Protein AF-A0A8S3SEH7-F1 (afdb_monomer)

Radius of gyration: 66.88 Å; Cα contacts (8 Å, |Δi|>4): 14; chains: 1; bounding box: 117×66×170 Å

pLDDT: mean 82.08, std 20.38, range [36.41, 98.5]

Foldseek 3Di:
DDDDDDDDDDDDDDDDDDDDDDDDDDPDDDDVVVVVVVVVVVVVVVVVVVVVVVVVVVVVVVVVVVVVVVVVVVVVVVVVVVVVVVVVVVVVVVVVVVVVVVVVVVVVVVVVVVVVVVVVVVVVVVVVVVCVVCVPPDDDPDQDDPPPDPDDDPQVVSVVCCCCPVVVNPDPDDDDDGDDDDPDPPPDDD

Sequence (190 aa):
MAPPTTPADFLIANQPLQTHLSFSSPQSQPSEFSMYSKFENFMIDCSQKLQKLDILDEIVVKMNAMEQRFEHLDRNVTDMRQQINKHNTYIQESSIRSSVIEQNVDFIKRENDKLQNENYELRDRIVDIQTRSMRDNLIFRGIPDVSDTKQPENTEEKLQTFLTNELGIENNIPFHVVHRLKPRQDRGII

Mean predicted aligned error: 16.68 Å

Structure (mmCIF, N/CA/C/O backbone):
data_AF-A0A8S3SEH7-F1
#
_entry.id   AF-A0A8S3SEH7-F1
#
loop_
_atom_site.group_PDB
_atom_site.id
_atom_site.type_symbol
_atom_site.label_atom_id
_atom_site.label_alt_id
_atom_site.label_comp_id
_atom_site.label_asym_id
_atom_site.label_entity_id
_atom_site.label_seq_id
_atom_site.pdbx_PDB_ins_code
_atom_site.Cartn_x
_atom_site.Cartn_y
_atom_site.Cartn_z
_atom_site.occupancy
_atom_site.B_iso_or_equiv
_atom_site.auth_seq_id
_atom_site.auth_comp_id
_atom_site.auth_asym_id
_atom_site.auth_atom_id
_atom_site.pdbx_PDB_model_num
ATOM 1 N N . MET A 1 1 ? 32.578 -44.282 -72.272 1.00 48.03 1 MET A N 1
ATOM 2 C CA . MET A 1 1 ? 32.224 -44.285 -73.706 1.00 48.03 1 MET A CA 1
ATOM 3 C C . MET A 1 1 ? 33.018 -43.185 -74.386 1.00 48.03 1 MET A C 1
ATOM 5 O O . MET A 1 1 ? 32.834 -42.023 -74.066 1.00 48.03 1 MET A O 1
ATOM 9 N N . ALA A 1 2 ? 33.944 -43.583 -75.243 1.00 47.12 2 ALA A N 1
ATOM 10 C CA . ALA A 1 2 ? 34.648 -42.793 -76.255 1.00 47.12 2 ALA A CA 1
ATOM 11 C C . ALA A 1 2 ? 34.893 -43.774 -77.427 1.00 47.12 2 ALA A C 1
ATOM 13 O O . ALA A 1 2 ? 34.839 -44.980 -77.154 1.00 47.12 2 ALA A O 1
ATOM 14 N N . PRO A 1 3 ? 35.247 -43.377 -78.666 1.00 65.44 3 PRO A N 1
ATOM 15 C CA . PRO A 1 3 ? 35.238 -42.081 -79.369 1.00 65.44 3 PRO A CA 1
ATOM 16 C C . PRO A 1 3 ? 34.448 -42.248 -80.725 1.00 65.44 3 PRO A C 1
ATOM 18 O O . PRO A 1 3 ? 33.519 -43.056 -80.688 1.00 65.44 3 PRO A O 1
ATOM 21 N N . PRO A 1 4 ? 34.678 -41.557 -81.880 1.00 51.12 4 PRO A N 1
ATOM 22 C CA . PRO A 1 4 ? 35.968 -41.485 -82.581 1.00 51.12 4 PRO A CA 1
ATOM 23 C C . PRO A 1 4 ? 36.344 -40.126 -83.215 1.00 51.12 4 PRO A C 1
ATOM 25 O O . PRO A 1 4 ? 35.528 -39.310 -83.634 1.00 51.12 4 PRO A O 1
ATOM 28 N N . THR A 1 5 ? 37.656 -39.954 -83.304 1.00 47.34 5 THR A N 1
ATOM 29 C CA . THR A 1 5 ? 38.432 -39.132 -84.237 1.00 47.34 5 THR A CA 1
ATOM 30 C C . THR A 1 5 ? 38.412 -39.678 -85.679 1.00 47.34 5 THR A C 1
ATOM 32 O O . THR A 1 5 ? 38.087 -40.846 -85.892 1.00 47.34 5 THR A O 1
ATOM 35 N N . THR A 1 6 ? 38.960 -38.865 -86.606 1.00 47.16 6 THR A N 1
ATOM 36 C CA . THR A 1 6 ? 39.544 -39.168 -87.950 1.00 47.16 6 THR A CA 1
ATOM 37 C C . THR A 1 6 ? 38.590 -39.357 -89.152 1.00 47.16 6 THR A C 1
ATOM 39 O O . THR A 1 6 ? 37.439 -39.712 -88.923 1.00 47.16 6 THR A O 1
ATOM 42 N N . PRO A 1 7 ? 39.032 -39.158 -90.428 1.00 49.84 7 PRO A N 1
ATOM 43 C CA . PRO A 1 7 ? 40.409 -38.946 -90.916 1.00 49.84 7 PRO A CA 1
ATOM 44 C C . PRO A 1 7 ? 40.640 -37.770 -91.896 1.00 49.84 7 PRO A C 1
ATOM 46 O O . PRO A 1 7 ? 39.730 -37.216 -92.505 1.00 49.84 7 PRO A O 1
ATOM 49 N N . ALA A 1 8 ? 41.925 -37.435 -92.044 1.00 44.41 8 ALA A N 1
ATOM 50 C CA . ALA A 1 8 ? 42.486 -36.728 -93.188 1.00 44.41 8 ALA A CA 1
ATOM 51 C C . ALA A 1 8 ? 42.483 -37.638 -94.426 1.00 44.41 8 ALA A C 1
ATOM 53 O O . ALA A 1 8 ? 42.767 -38.825 -94.282 1.00 44.41 8 ALA A O 1
ATOM 54 N N . ASP A 1 9 ? 42.270 -37.072 -95.615 1.00 38.69 9 ASP A N 1
ATOM 55 C CA . ASP A 1 9 ? 42.664 -37.722 -96.863 1.00 38.69 9 ASP A CA 1
ATOM 56 C C . ASP A 1 9 ? 43.277 -36.739 -97.861 1.00 38.69 9 ASP A C 1
ATOM 58 O O . ASP A 1 9 ? 42.859 -35.592 -98.026 1.00 38.69 9 ASP A O 1
ATOM 62 N N . PHE A 1 10 ? 44.340 -37.251 -98.468 1.00 37.78 10 PHE A N 1
ATOM 63 C CA . PHE A 1 10 ? 45.244 -36.661 -99.439 1.00 37.78 10 PHE A CA 1
ATOM 64 C C . PHE A 1 10 ? 44.572 -36.410 -100.795 1.00 37.78 10 PHE A C 1
ATOM 66 O O . PHE A 1 10 ? 43.814 -37.250 -101.268 1.00 37.78 10 PHE A O 1
ATOM 73 N N . LEU A 1 11 ? 45.024 -35.377 -101.517 1.00 39.62 11 LEU A N 1
ATOM 74 C CA . LEU A 1 11 ? 45.406 -35.559 -102.924 1.00 39.62 11 LEU A CA 1
ATOM 75 C C . LEU A 1 11 ? 46.377 -34.473 -103.401 1.00 39.62 11 LEU A C 1
ATOM 77 O O . LEU A 1 11 ? 46.100 -33.277 -103.389 1.00 39.62 11 LEU A O 1
ATOM 81 N N . ILE A 1 12 ? 47.547 -34.962 -103.802 1.00 40.59 12 ILE A N 1
ATOM 82 C CA . ILE A 1 12 ? 48.661 -34.264 -104.437 1.00 40.59 12 ILE A CA 1
ATOM 83 C C . ILE A 1 12 ? 48.399 -34.218 -105.946 1.00 40.59 12 ILE A C 1
ATOM 85 O O . ILE A 1 12 ? 48.097 -35.255 -106.532 1.00 40.59 12 ILE A O 1
ATOM 89 N N . ALA A 1 13 ? 48.638 -33.071 -106.586 1.00 37.78 13 ALA A N 1
ATOM 90 C CA . ALA A 1 13 ? 49.041 -33.016 -107.993 1.00 37.78 13 ALA A CA 1
ATOM 91 C C . ALA A 1 13 ? 49.849 -31.732 -108.291 1.00 37.78 13 ALA A C 1
ATOM 93 O O . ALA A 1 13 ? 49.294 -30.640 -108.333 1.00 37.78 13 ALA A O 1
ATOM 94 N N . ASN A 1 14 ? 51.175 -31.910 -108.418 1.00 38.59 14 ASN A N 1
ATOM 95 C CA . ASN A 1 14 ? 52.121 -31.360 -109.419 1.00 38.59 14 ASN A CA 1
ATOM 96 C C . ASN A 1 14 ? 51.643 -30.162 -110.272 1.00 38.59 14 ASN A C 1
ATOM 98 O O . ASN A 1 14 ? 50.569 -30.239 -110.849 1.00 38.59 14 ASN A O 1
ATOM 102 N N . GLN A 1 15 ? 52.389 -29.095 -110.590 1.00 39.31 15 GLN A N 1
ATOM 103 C CA . GLN A 1 15 ? 53.818 -28.691 -110.627 1.00 39.31 15 GLN A CA 1
ATOM 104 C C . GLN A 1 15 ? 53.825 -27.239 -111.238 1.00 39.31 15 GLN A C 1
ATOM 106 O O . GLN A 1 15 ? 52.735 -26.782 -111.584 1.00 39.31 15 GLN A O 1
ATOM 111 N N . PRO A 1 16 ? 54.940 -26.508 -111.521 1.00 45.38 16 PRO A N 1
ATOM 112 C CA . PRO A 1 16 ? 56.362 -26.689 -111.206 1.00 45.38 16 PRO A CA 1
ATOM 113 C C . PRO A 1 16 ? 57.052 -25.429 -110.606 1.00 45.38 16 PRO A C 1
ATOM 115 O O . PRO A 1 16 ? 56.473 -24.358 -110.442 1.00 45.38 16 PRO A O 1
ATOM 118 N N . LEU A 1 17 ? 58.347 -25.598 -110.318 1.00 36.41 17 LEU A N 1
ATOM 119 C CA . LEU A 1 17 ? 59.323 -24.586 -109.919 1.00 36.41 17 LEU A CA 1
ATOM 120 C C . LEU A 1 17 ? 59.412 -23.383 -110.876 1.00 36.41 17 LEU A C 1
ATOM 122 O O . LEU A 1 17 ? 59.599 -23.564 -112.078 1.00 36.41 17 LEU A O 1
ATOM 126 N N . GLN A 1 18 ? 59.513 -22.179 -110.306 1.00 42.56 18 GLN A N 1
ATOM 127 C CA . GLN A 1 18 ? 60.482 -21.184 -110.770 1.00 42.56 18 GLN A CA 1
ATOM 128 C C . GLN A 1 18 ? 61.243 -20.592 -109.581 1.00 42.56 18 GLN A C 1
ATOM 130 O O . GLN A 1 18 ? 60.722 -19.855 -108.751 1.00 42.56 18 GLN A O 1
ATOM 135 N N . THR A 1 19 ? 62.514 -20.964 -109.516 1.00 38.94 19 THR A N 1
ATOM 136 C CA . THR A 1 19 ? 63.584 -20.246 -108.832 1.00 38.94 19 THR A CA 1
ATOM 137 C C . THR A 1 19 ? 63.773 -18.877 -109.486 1.00 38.94 19 THR A C 1
ATOM 139 O O . THR A 1 19 ? 63.900 -18.834 -110.706 1.00 38.94 19 THR A O 1
ATOM 142 N N . HIS A 1 20 ? 63.864 -17.789 -108.718 1.00 37.94 20 HIS A N 1
ATOM 143 C CA . HIS A 1 20 ? 65.124 -17.073 -108.446 1.00 37.94 20 HIS A CA 1
ATOM 144 C C . HIS A 1 20 ? 64.848 -15.728 -107.733 1.00 37.94 20 HIS A C 1
ATOM 146 O O . HIS A 1 20 ? 63.879 -15.041 -108.035 1.00 37.94 20 HIS A O 1
ATOM 152 N N . LEU A 1 21 ? 65.798 -15.342 -106.873 1.00 38.53 21 LEU A N 1
ATOM 153 C CA . LEU A 1 21 ? 66.066 -13.991 -106.344 1.00 38.53 21 LEU A CA 1
ATOM 154 C C . LEU A 1 21 ? 65.291 -13.526 -105.104 1.00 38.53 21 LEU A C 1
ATOM 156 O O . LEU A 1 21 ? 64.302 -12.804 -105.145 1.00 38.53 21 LEU A O 1
ATOM 160 N N . SER A 1 22 ? 65.910 -13.870 -103.977 1.00 46.78 22 SER A N 1
ATOM 161 C CA . SER A 1 22 ? 66.084 -13.046 -102.782 1.00 46.78 22 SER A CA 1
ATOM 162 C C . SER A 1 22 ? 66.084 -11.532 -103.030 1.00 46.78 22 SER A C 1
ATOM 164 O O . SER A 1 22 ? 66.988 -11.023 -103.690 1.00 46.78 22 SER A O 1
ATOM 166 N N . PHE A 1 23 ? 65.166 -10.826 -102.368 1.00 37.34 23 PHE A N 1
ATOM 167 C CA . PHE A 1 23 ? 65.351 -9.441 -101.943 1.00 37.34 23 PHE A CA 1
ATOM 168 C C . PHE A 1 23 ? 64.689 -9.232 -100.572 1.00 37.34 23 PHE A C 1
ATOM 170 O O . PHE A 1 23 ? 63.483 -9.368 -100.409 1.00 37.34 23 PHE A O 1
ATOM 177 N N . SER A 1 24 ? 65.556 -8.985 -99.592 1.00 40.03 24 SER A N 1
ATOM 178 C CA . SER A 1 24 ? 65.423 -8.097 -98.434 1.00 40.03 24 SER A CA 1
ATOM 179 C C . SER A 1 24 ? 64.014 -7.779 -97.921 1.00 40.03 24 SER A C 1
ATOM 181 O O . SER A 1 24 ? 63.282 -7.007 -98.534 1.00 40.03 24 SER A O 1
ATOM 183 N N . SER A 1 25 ? 63.707 -8.240 -96.706 1.00 50.03 25 SER A N 1
ATOM 184 C CA . SER A 1 25 ? 62.664 -7.643 -95.867 1.00 50.03 25 SER A CA 1
ATOM 185 C C . SER A 1 25 ? 62.876 -6.131 -95.722 1.00 50.03 25 SER A C 1
ATOM 187 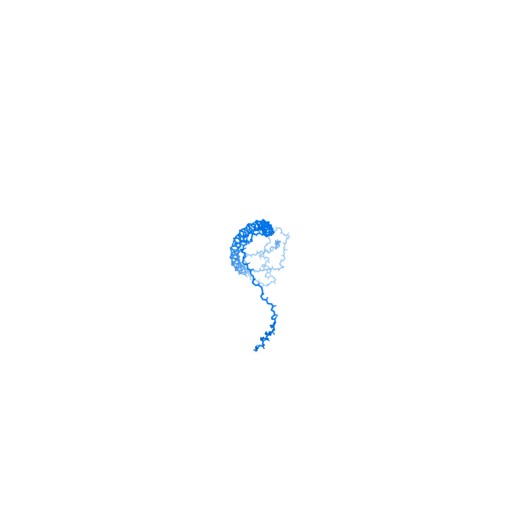O O . SER A 1 25 ? 63.933 -5.724 -95.234 1.00 50.03 25 SER A O 1
ATOM 189 N N . PRO A 1 26 ? 61.866 -5.289 -95.985 1.00 42.19 26 PRO A N 1
ATOM 190 C CA . PRO A 1 26 ? 61.673 -4.071 -95.234 1.00 42.19 26 PRO A CA 1
ATOM 191 C C . PRO A 1 26 ? 60.757 -4.421 -94.064 1.00 42.19 26 PRO A C 1
ATOM 193 O O . PRO A 1 26 ? 59.582 -4.742 -94.219 1.00 42.19 26 PRO A O 1
ATOM 196 N N . GLN A 1 27 ? 61.350 -4.387 -92.881 1.00 48.84 27 GLN A N 1
ATOM 197 C CA . GLN A 1 27 ? 60.701 -4.250 -91.587 1.00 48.84 27 GLN A CA 1
ATOM 198 C C . GLN A 1 27 ? 59.490 -3.302 -91.716 1.00 48.84 27 GLN A C 1
ATOM 200 O O . GLN A 1 27 ? 59.650 -2.091 -91.862 1.00 48.84 27 GLN A O 1
ATOM 205 N N . SER A 1 28 ? 58.277 -3.859 -91.756 1.00 48.09 28 SER A N 1
ATOM 206 C CA . SER A 1 28 ? 57.044 -3.095 -91.945 1.00 48.09 28 SER A CA 1
ATOM 207 C C . SER A 1 28 ? 56.804 -2.214 -90.723 1.00 48.09 28 SER A C 1
ATOM 209 O O . SER A 1 28 ? 56.559 -2.711 -89.621 1.00 48.09 28 SER A O 1
ATOM 211 N N . GLN A 1 29 ? 56.909 -0.903 -90.933 1.00 52.12 29 GLN A N 1
ATOM 212 C CA . GLN A 1 29 ? 56.527 0.126 -89.974 1.00 52.12 29 GLN A CA 1
ATOM 213 C C . GLN A 1 29 ? 55.060 -0.056 -89.542 1.00 52.12 29 GLN A C 1
ATOM 215 O O . GLN A 1 29 ? 54.238 -0.502 -90.349 1.00 52.12 29 GLN A O 1
ATOM 220 N N . PRO A 1 30 ? 54.705 0.270 -88.286 1.00 49.75 30 PRO A N 1
ATOM 221 C CA . PRO A 1 30 ? 53.325 0.179 -87.829 1.00 49.75 30 PRO A CA 1
ATOM 222 C C . PRO A 1 30 ? 52.452 1.120 -88.665 1.00 49.75 30 PRO A C 1
ATOM 224 O O . PRO A 1 30 ? 52.741 2.310 -88.766 1.00 49.75 30 PRO A O 1
ATOM 227 N N . SER A 1 31 ? 51.390 0.583 -89.269 1.00 57.06 31 SER A N 1
ATOM 228 C CA . SER A 1 31 ? 50.427 1.379 -90.027 1.00 57.06 31 SER A CA 1
ATOM 229 C C . SER A 1 31 ? 49.802 2.436 -89.113 1.00 57.06 31 SER A C 1
ATOM 231 O O . SER A 1 31 ? 49.401 2.124 -87.990 1.00 57.06 31 SER A O 1
ATOM 233 N N . GLU A 1 32 ? 49.696 3.683 -89.579 1.00 57.47 32 GLU A N 1
ATOM 234 C CA . GLU A 1 32 ? 49.067 4.791 -88.836 1.00 57.47 32 GLU A CA 1
ATOM 235 C C . GLU A 1 32 ? 47.685 4.394 -88.284 1.00 57.47 32 GLU A C 1
ATOM 237 O O . GLU A 1 32 ? 47.330 4.740 -87.159 1.00 57.47 32 GLU A O 1
ATOM 242 N N . PHE A 1 33 ? 46.956 3.540 -89.008 1.00 58.59 33 PHE A N 1
ATOM 243 C CA . PHE A 1 33 ? 45.681 2.947 -88.598 1.00 58.59 33 PHE A CA 1
ATOM 244 C C . PHE A 1 33 ? 45.743 2.159 -87.268 1.00 58.59 33 PHE A C 1
ATOM 246 O O . PHE A 1 33 ? 44.821 2.224 -86.457 1.00 58.59 33 PHE A O 1
ATOM 253 N N . SER A 1 34 ? 46.847 1.454 -86.991 1.00 72.12 34 SER A N 1
ATOM 254 C CA . SER A 1 34 ? 47.062 0.748 -85.717 1.00 72.12 34 SER A CA 1
ATOM 255 C C . SER A 1 34 ? 47.281 1.713 -84.549 1.00 72.12 34 SER A C 1
ATOM 257 O O . SER A 1 34 ? 46.885 1.423 -83.419 1.00 72.12 34 SER A O 1
ATOM 259 N N . MET A 1 35 ? 47.891 2.873 -84.808 1.00 73.19 35 MET A N 1
ATOM 260 C CA . MET A 1 35 ? 48.107 3.904 -83.794 1.00 73.19 35 MET A CA 1
ATOM 261 C C . MET A 1 35 ? 46.791 4.604 -83.428 1.00 73.19 35 MET A C 1
ATOM 263 O O . MET A 1 35 ? 46.510 4.763 -82.240 1.00 73.19 35 MET A O 1
ATOM 267 N N . TYR A 1 36 ? 45.947 4.918 -84.418 1.00 76.62 36 TYR A N 1
ATOM 268 C CA . TYR A 1 36 ? 44.616 5.494 -84.184 1.00 76.62 36 TYR A CA 1
ATOM 269 C C . TYR A 1 36 ? 43.703 4.558 -83.384 1.00 76.62 36 TYR A C 1
ATOM 271 O O . TYR A 1 36 ? 43.100 4.992 -82.408 1.00 76.62 36 TYR A O 1
ATOM 279 N N . SER A 1 37 ? 43.672 3.261 -83.707 1.00 83.75 37 SER A N 1
ATOM 280 C CA . SER A 1 37 ? 42.873 2.284 -82.950 1.00 83.75 37 SER A CA 1
ATOM 281 C C . SER A 1 37 ? 43.343 2.127 -81.494 1.00 83.75 37 SER A C 1
ATOM 283 O O . SER A 1 37 ? 42.532 2.001 -80.577 1.00 83.75 37 SER A O 1
ATOM 285 N N . LYS A 1 38 ? 44.657 2.172 -81.234 1.00 87.00 38 LYS A N 1
ATOM 286 C CA . LYS A 1 38 ? 45.190 2.154 -79.859 1.00 87.00 38 LYS A CA 1
ATOM 287 C C . LYS A 1 38 ? 44.810 3.413 -79.082 1.00 87.00 38 LYS A C 1
ATOM 289 O O . LYS A 1 38 ? 44.464 3.313 -77.908 1.00 87.00 38 LYS A O 1
ATOM 294 N N . PHE A 1 39 ? 44.861 4.572 -79.732 1.00 89.44 39 PHE A N 1
ATOM 295 C CA . PHE A 1 39 ? 44.461 5.840 -79.131 1.00 89.44 39 PHE A CA 1
ATOM 296 C C . PHE A 1 39 ? 42.955 5.886 -78.830 1.00 89.44 39 PHE A C 1
ATOM 298 O 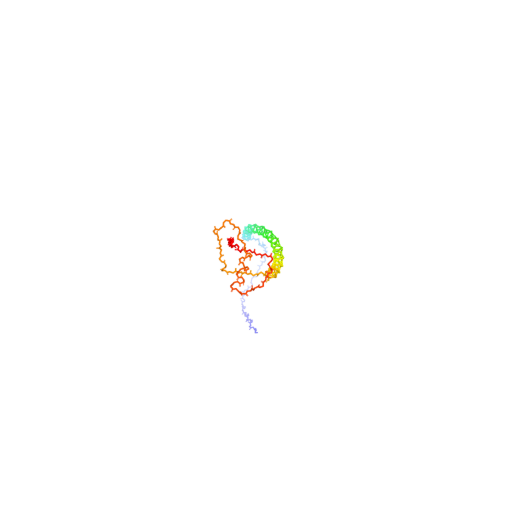O . PHE A 1 39 ? 42.560 6.312 -77.750 1.00 89.44 39 PHE A O 1
ATOM 305 N N . GLU A 1 40 ? 42.114 5.375 -79.728 1.00 89.75 40 GLU A N 1
ATOM 306 C CA . GLU A 1 40 ? 40.666 5.281 -79.520 1.00 89.75 40 GLU A CA 1
ATOM 307 C C . GLU A 1 40 ? 40.316 4.374 -78.330 1.00 89.75 40 GLU A C 1
ATOM 309 O O . GLU A 1 40 ? 39.567 4.775 -77.440 1.00 89.75 40 GLU A O 1
ATOM 314 N N . ASN A 1 41 ? 40.945 3.199 -78.235 1.00 90.00 41 ASN A N 1
ATOM 315 C CA . ASN A 1 41 ? 40.783 2.312 -77.079 1.00 90.00 41 ASN A CA 1
ATOM 316 C C . ASN A 1 41 ? 41.248 2.965 -75.766 1.00 90.00 41 ASN A C 1
ATOM 318 O O . ASN A 1 41 ? 40.619 2.779 -74.726 1.00 90.00 41 ASN A O 1
ATOM 322 N N . PHE A 1 42 ? 42.325 3.756 -75.808 1.00 94.31 42 PHE A N 1
ATOM 323 C CA . PHE A 1 42 ? 42.791 4.522 -74.653 1.00 94.31 42 PHE A CA 1
ATOM 324 C C . PHE A 1 42 ? 41.778 5.594 -74.227 1.00 94.31 42 PHE A C 1
ATOM 326 O O . PHE A 1 42 ? 41.466 5.704 -73.043 1.00 94.31 42 PHE A O 1
ATOM 333 N N . MET A 1 43 ? 41.204 6.337 -75.177 1.00 93.50 43 MET A N 1
ATOM 334 C CA . MET A 1 43 ? 40.168 7.336 -74.895 1.00 93.50 43 MET A CA 1
ATOM 335 C C . MET A 1 43 ? 38.902 6.706 -74.300 1.00 93.50 43 MET A C 1
ATOM 337 O O . MET A 1 43 ? 38.303 7.277 -73.386 1.00 93.50 43 MET A O 1
ATOM 341 N N . ILE A 1 44 ? 38.525 5.510 -74.760 1.00 93.19 44 ILE A N 1
ATOM 342 C CA . ILE A 1 44 ? 37.411 4.741 -74.191 1.00 93.19 44 ILE A CA 1
ATOM 343 C C . ILE A 1 44 ? 37.722 4.308 -72.750 1.00 93.19 44 ILE A C 1
ATOM 345 O O . ILE A 1 44 ? 36.881 4.504 -71.874 1.00 93.19 44 ILE A O 1
ATOM 349 N N . ASP A 1 45 ? 38.921 3.784 -72.465 1.00 94.50 45 ASP A N 1
ATOM 350 C CA . ASP A 1 45 ? 39.326 3.418 -71.094 1.00 94.50 45 ASP A CA 1
ATOM 351 C C . ASP A 1 45 ? 39.329 4.643 -70.164 1.00 94.50 45 ASP A C 1
ATOM 353 O O . ASP A 1 45 ? 38.795 4.594 -69.054 1.00 94.50 45 ASP A O 1
ATOM 357 N N . CYS A 1 46 ? 39.847 5.784 -70.632 1.00 93.56 46 CYS A N 1
ATOM 358 C CA . CYS A 1 46 ? 39.786 7.045 -69.895 1.00 93.56 46 CYS A CA 1
ATOM 359 C C . CYS A 1 46 ? 38.342 7.468 -69.602 1.00 93.56 46 CYS A C 1
ATOM 361 O O . CYS A 1 46 ? 38.032 7.817 -68.464 1.00 93.56 46 CYS A O 1
ATOM 363 N N . SER A 1 47 ? 37.445 7.388 -70.588 1.00 93.69 47 SER A N 1
ATOM 364 C CA . SER A 1 47 ? 36.026 7.709 -70.405 1.00 93.69 47 SER A CA 1
ATOM 365 C C . SER A 1 47 ? 35.353 6.789 -69.379 1.00 93.69 47 SER A C 1
ATOM 367 O O . SER A 1 47 ? 34.651 7.266 -68.488 1.00 93.69 47 SER A O 1
ATOM 369 N N . GLN A 1 48 ? 35.632 5.484 -69.422 1.00 93.44 48 GLN A N 1
ATOM 370 C CA . GLN A 1 48 ? 35.103 4.523 -68.449 1.00 93.44 48 GLN A CA 1
ATOM 371 C C . GLN A 1 48 ? 35.637 4.765 -67.031 1.00 93.44 48 GLN A C 1
ATOM 373 O O . GLN A 1 48 ? 34.907 4.591 -66.053 1.00 93.44 48 GLN A O 1
ATOM 378 N N . LYS A 1 49 ? 36.905 5.166 -66.885 1.00 94.06 49 LYS A N 1
ATOM 379 C CA . LYS A 1 49 ? 37.470 5.523 -65.574 1.00 94.06 49 LYS A CA 1
ATOM 380 C C . LYS A 1 49 ? 36.869 6.807 -65.019 1.00 94.06 49 LYS A C 1
ATOM 382 O O . LYS A 1 49 ? 36.631 6.863 -63.817 1.00 94.06 49 LYS A O 1
ATOM 387 N N . LEU A 1 50 ? 36.577 7.786 -65.873 1.00 92.75 50 LEU A N 1
ATOM 388 C CA . LEU A 1 50 ? 35.866 9.002 -65.475 1.00 92.75 50 LEU A CA 1
ATOM 389 C C . LEU A 1 50 ? 34.446 8.683 -64.982 1.00 92.75 50 LEU A C 1
ATOM 391 O O . LEU A 1 50 ? 34.078 9.121 -63.903 1.00 92.75 50 LEU A O 1
ATOM 395 N N . GLN A 1 51 ? 33.705 7.806 -65.665 1.00 93.31 51 GLN A N 1
ATOM 396 C CA . GLN A 1 51 ? 32.387 7.361 -65.180 1.00 93.31 51 GLN A CA 1
ATOM 397 C C . GLN A 1 51 ? 32.453 6.655 -63.816 1.00 93.31 51 GLN A C 1
ATOM 399 O O . GLN A 1 51 ? 31.565 6.809 -62.981 1.00 93.31 51 GLN A O 1
ATOM 404 N N . LYS A 1 52 ? 33.507 5.870 -63.559 1.00 93.38 52 LYS A N 1
ATOM 405 C CA . LYS A 1 52 ? 33.714 5.247 -62.241 1.00 93.38 52 LYS A CA 1
ATOM 406 C C . LYS A 1 52 ? 34.006 6.279 -61.149 1.00 93.38 52 LYS A C 1
ATOM 408 O O . LYS A 1 52 ? 33.649 6.024 -60.003 1.00 93.38 52 LYS A O 1
ATOM 413 N N . LEU A 1 53 ? 34.637 7.406 -61.486 1.00 93.69 53 LEU A N 1
ATOM 414 C CA . LEU A 1 53 ? 34.843 8.517 -60.553 1.00 93.69 53 LEU A CA 1
ATOM 415 C C . LEU A 1 53 ? 33.513 9.184 -60.180 1.00 93.69 53 LEU A C 1
ATOM 417 O O . LEU A 1 53 ? 33.283 9.393 -58.995 1.00 93.69 53 LEU A O 1
ATOM 421 N N . ASP A 1 54 ? 32.597 9.381 -61.130 1.00 92.62 54 ASP A N 1
ATOM 422 C CA . ASP A 1 54 ? 31.262 9.930 -60.828 1.00 92.62 54 ASP A CA 1
ATOM 423 C C . ASP A 1 54 ? 30.473 9.037 -59.844 1.00 92.62 54 ASP A C 1
ATOM 425 O O . ASP A 1 54 ? 29.780 9.517 -58.947 1.00 92.62 54 ASP A O 1
ATOM 429 N N . ILE A 1 55 ? 30.615 7.709 -59.958 1.00 94.75 55 ILE A N 1
ATOM 430 C CA . ILE A 1 55 ? 29.999 6.751 -59.020 1.00 94.75 55 ILE A CA 1
ATOM 431 C C . ILE A 1 55 ? 30.614 6.870 -57.616 1.00 94.75 55 ILE A C 1
ATOM 433 O O . ILE A 1 55 ? 29.915 6.679 -56.617 1.00 94.75 55 ILE A O 1
ATOM 437 N N . LEU A 1 56 ? 31.913 7.176 -57.512 1.00 94.75 56 LEU A N 1
ATOM 438 C CA . LEU A 1 56 ? 32.568 7.370 -56.215 1.00 94.75 56 LEU A CA 1
ATOM 439 C C . LEU A 1 56 ? 32.000 8.587 -55.480 1.00 94.75 56 LEU A C 1
ATOM 441 O O . LEU A 1 56 ? 31.771 8.494 -54.274 1.00 94.75 56 LEU A O 1
ATOM 445 N N . ASP A 1 57 ? 31.681 9.669 -56.190 1.00 94.56 57 ASP A N 1
ATOM 446 C CA . ASP A 1 57 ? 31.030 10.839 -55.592 1.00 94.56 57 ASP A CA 1
ATOM 447 C C . ASP A 1 57 ? 29.643 10.487 -55.026 1.00 94.56 57 ASP A C 1
ATOM 449 O O . ASP A 1 57 ? 29.297 10.878 -53.907 1.00 94.56 57 ASP A O 1
ATOM 453 N N . GLU A 1 58 ? 28.864 9.663 -55.735 1.00 95.94 58 GLU A N 1
ATOM 454 C CA . GLU A 1 58 ? 27.565 9.184 -55.244 1.00 95.94 58 GLU A CA 1
ATOM 455 C C . GLU A 1 58 ? 27.704 8.323 -53.973 1.00 95.94 58 GLU A C 1
ATOM 457 O O . GLU A 1 58 ? 26.903 8.432 -53.035 1.00 95.94 58 GLU A O 1
ATOM 462 N N . ILE A 1 59 ? 28.738 7.477 -53.912 1.00 96.88 59 ILE A N 1
ATOM 463 C CA . ILE A 1 59 ? 29.043 6.664 -52.727 1.00 96.88 59 ILE A CA 1
ATOM 464 C C . ILE A 1 59 ? 29.392 7.561 -51.538 1.00 96.88 59 ILE A C 1
ATOM 466 O O . ILE A 1 59 ? 28.886 7.320 -50.441 1.00 96.88 59 ILE A O 1
ATOM 470 N N . VAL A 1 60 ? 30.196 8.609 -51.741 1.00 96.62 60 VAL A N 1
ATOM 471 C CA . VAL A 1 60 ? 30.556 9.564 -50.681 1.00 96.62 60 VAL A CA 1
ATOM 472 C C . VAL A 1 60 ? 29.309 10.249 -50.120 1.00 96.62 60 VAL A C 1
ATOM 474 O O . VAL A 1 60 ? 29.135 10.307 -48.902 1.00 96.62 60 VAL A O 1
ATOM 477 N N . VAL A 1 61 ? 28.384 10.690 -50.979 1.00 96.75 61 VAL A N 1
ATOM 478 C CA . VAL A 1 61 ? 27.111 11.289 -50.538 1.00 96.75 61 VAL A CA 1
ATOM 479 C C . VAL A 1 61 ? 26.295 10.308 -49.691 1.00 96.75 61 VAL A C 1
ATOM 481 O O . VAL A 1 61 ? 25.809 10.666 -48.614 1.00 96.75 61 VAL A O 1
ATOM 484 N N . LYS A 1 62 ? 26.167 9.052 -50.136 1.00 97.44 62 LYS A N 1
ATOM 485 C CA . LYS A 1 62 ? 25.457 8.001 -49.387 1.00 97.44 62 LYS A CA 1
ATOM 486 C C . LYS A 1 62 ? 26.131 7.683 -48.051 1.00 97.44 62 LYS A C 1
ATOM 488 O O . LYS A 1 62 ? 25.433 7.450 -47.063 1.00 97.44 62 LYS A O 1
ATOM 493 N N . MET A 1 63 ? 27.461 7.690 -48.007 1.00 97.81 63 MET A N 1
ATOM 494 C CA . MET A 1 63 ? 28.238 7.442 -46.794 1.00 97.81 63 MET A CA 1
ATOM 495 C C . MET A 1 63 ? 28.024 8.553 -45.761 1.00 97.81 63 MET A C 1
ATOM 497 O O . MET A 1 63 ? 27.703 8.252 -44.615 1.00 97.81 63 MET A O 1
ATOM 501 N N . ASN A 1 64 ? 28.061 9.817 -46.187 1.00 97.44 64 ASN A N 1
ATOM 502 C CA . ASN A 1 64 ? 27.786 10.964 -45.316 1.00 97.44 64 ASN A CA 1
ATOM 503 C C . ASN A 1 64 ? 26.347 10.935 -44.771 1.00 97.44 64 ASN A C 1
ATOM 505 O O . ASN A 1 64 ? 26.107 11.200 -43.595 1.00 97.44 64 ASN A O 1
ATOM 509 N N . ALA A 1 65 ? 25.368 10.567 -45.605 1.00 97.88 65 ALA A N 1
ATOM 510 C CA . ALA A 1 65 ? 23.984 10.411 -45.157 1.00 97.88 65 ALA A CA 1
ATOM 511 C C . ALA A 1 65 ? 23.835 9.285 -44.117 1.00 97.88 65 ALA A C 1
ATOM 513 O O . ALA A 1 65 ? 23.047 9.384 -43.176 1.00 97.88 65 ALA A O 1
ATOM 514 N N . MET A 1 66 ? 24.590 8.200 -44.279 1.00 98.12 66 MET A N 1
ATOM 515 C CA . MET A 1 66 ? 24.610 7.089 -43.336 1.00 98.12 66 MET A CA 1
ATOM 516 C C . MET A 1 66 ? 25.294 7.462 -42.016 1.00 98.12 66 MET A C 1
ATOM 518 O O . MET A 1 66 ? 24.771 7.112 -40.961 1.00 98.12 66 MET A O 1
ATOM 522 N N . GLU A 1 67 ? 26.383 8.227 -42.053 1.00 98.00 67 GLU A N 1
ATOM 523 C CA . GLU A 1 67 ? 27.046 8.767 -40.861 1.00 98.00 67 GLU A CA 1
ATOM 524 C C . GLU A 1 67 ? 26.085 9.620 -40.020 1.00 98.00 67 GLU A C 1
ATOM 526 O O . GLU A 1 67 ? 25.898 9.357 -38.833 1.00 98.00 67 GLU A O 1
ATOM 531 N N . GLN A 1 68 ? 25.346 10.537 -40.653 1.00 98.06 68 GLN A N 1
ATOM 532 C CA . GLN A 1 68 ? 24.328 11.344 -39.965 1.00 98.06 68 GLN A CA 1
ATOM 533 C C . GLN A 1 68 ? 23.230 10.487 -39.318 1.00 98.06 68 GLN A C 1
ATOM 535 O O . GLN A 1 68 ? 22.768 10.774 -38.209 1.00 98.06 68 GLN A O 1
ATOM 540 N N . ARG A 1 69 ? 22.800 9.412 -39.992 1.00 98.06 69 ARG A N 1
ATOM 541 C CA . ARG A 1 69 ? 21.817 8.472 -39.431 1.00 98.06 69 ARG A CA 1
ATOM 542 C C . ARG A 1 69 ? 22.380 7.718 -38.229 1.00 98.06 69 ARG A C 1
ATOM 544 O O . ARG A 1 69 ? 21.637 7.505 -37.272 1.00 98.06 69 ARG A O 1
ATOM 551 N N . PHE A 1 70 ? 23.655 7.334 -38.260 1.00 98.25 70 PHE A N 1
ATOM 552 C CA . PHE A 1 70 ? 24.312 6.692 -37.124 1.00 98.25 70 PHE A CA 1
ATOM 553 C C . PHE A 1 70 ? 24.442 7.634 -35.931 1.00 98.25 70 PHE A C 1
ATOM 555 O O . PHE A 1 70 ? 24.095 7.229 -34.825 1.00 98.25 70 PHE A O 1
ATOM 562 N N . GLU A 1 71 ? 24.822 8.894 -36.141 1.00 98.06 71 GLU A N 1
ATOM 563 C CA . GLU A 1 71 ? 24.843 9.881 -35.057 1.00 98.06 71 GLU A CA 1
ATOM 564 C C . GLU A 1 71 ? 23.461 10.077 -34.427 1.00 98.06 71 GLU A C 1
ATOM 566 O O . GLU A 1 71 ? 23.329 10.174 -33.208 1.00 98.06 71 GLU A O 1
ATOM 571 N N . HIS A 1 72 ? 22.409 10.137 -3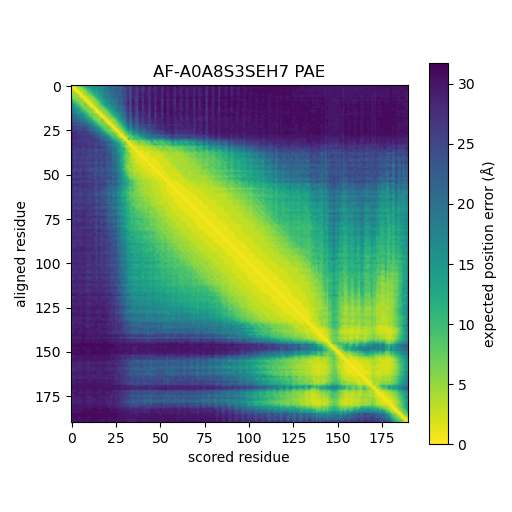5.248 1.00 98.06 72 HIS A N 1
ATOM 572 C CA . HIS A 1 72 ? 21.049 10.267 -34.737 1.00 98.06 72 HIS A CA 1
ATOM 573 C C . HIS A 1 72 ? 20.635 9.048 -33.901 1.00 98.06 72 HIS A C 1
ATOM 575 O O . HIS A 1 72 ? 20.066 9.203 -32.819 1.00 98.06 72 HIS A O 1
ATOM 581 N N . LEU A 1 73 ? 20.951 7.839 -34.372 1.00 98.06 73 LEU A N 1
ATOM 582 C CA . LEU A 1 73 ? 20.697 6.609 -33.624 1.00 98.06 73 LEU A CA 1
ATOM 583 C C . LEU A 1 73 ? 21.472 6.571 -32.305 1.00 98.06 73 LEU A C 1
ATOM 585 O O . LEU A 1 73 ? 20.889 6.211 -31.286 1.00 98.06 73 LEU A O 1
ATOM 589 N N . ASP A 1 74 ? 22.738 6.981 -32.297 1.00 98.31 74 ASP A N 1
ATOM 590 C CA . ASP A 1 74 ? 23.574 6.994 -31.093 1.00 98.31 74 ASP A CA 1
ATOM 591 C C . ASP A 1 74 ? 23.031 7.955 -30.021 1.00 98.31 74 ASP A C 1
ATOM 593 O O . ASP A 1 74 ? 22.917 7.604 -28.840 1.00 98.31 74 ASP A O 1
ATOM 597 N N . ARG A 1 75 ? 22.565 9.139 -30.444 1.00 98.19 75 ARG A N 1
ATOM 598 C CA . ARG A 1 75 ? 21.867 10.084 -29.556 1.00 98.19 75 ARG A CA 1
ATOM 599 C C . ARG A 1 75 ? 20.590 9.474 -28.983 1.00 98.19 75 ARG A C 1
ATOM 601 O O . ARG A 1 75 ? 20.378 9.554 -27.775 1.00 98.19 75 ARG A O 1
ATOM 608 N N . ASN A 1 76 ? 19.773 8.827 -29.816 1.00 98.38 76 ASN A N 1
ATOM 609 C CA . ASN A 1 76 ? 18.535 8.185 -29.365 1.00 98.38 76 ASN A CA 1
ATOM 610 C C . ASN A 1 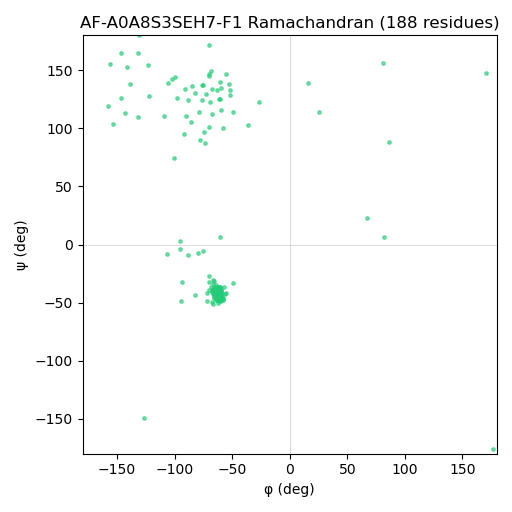76 ? 18.814 7.045 -28.377 1.00 98.38 76 ASN A C 1
ATOM 612 O O . ASN A 1 76 ? 18.134 6.929 -27.361 1.00 98.38 76 ASN A O 1
ATOM 616 N N . VAL A 1 77 ? 19.827 6.213 -28.637 1.00 98.44 77 VAL A N 1
ATOM 617 C CA . VAL A 1 77 ? 20.242 5.132 -27.728 1.00 98.44 77 VAL A CA 1
ATOM 618 C C . VAL A 1 77 ? 20.712 5.698 -26.391 1.00 98.44 77 VAL A C 1
ATOM 620 O O . VAL A 1 77 ? 20.338 5.183 -25.334 1.00 98.44 77 VAL A O 1
ATOM 623 N N . THR A 1 78 ? 21.488 6.780 -26.422 1.00 98.19 78 THR A N 1
ATOM 624 C CA . THR A 1 78 ? 21.955 7.459 -25.212 1.00 98.19 78 THR A CA 1
ATOM 625 C C . THR A 1 78 ? 20.792 8.036 -24.406 1.00 98.19 78 THR A C 1
ATOM 627 O O . THR A 1 78 ? 20.738 7.829 -23.192 1.00 98.19 78 THR A O 1
ATOM 630 N N . ASP A 1 79 ? 19.835 8.697 -25.058 1.00 98.50 79 ASP A N 1
ATOM 631 C CA . ASP A 1 79 ? 18.650 9.247 -24.393 1.00 98.50 79 ASP A CA 1
ATOM 632 C C . ASP A 1 79 ? 17.773 8.140 -23.789 1.00 98.50 79 ASP A C 1
ATOM 634 O O . ASP A 1 79 ? 17.456 8.174 -22.599 1.00 98.50 79 ASP A O 1
ATOM 638 N N . MET A 1 80 ? 17.484 7.080 -24.552 1.00 98.25 80 MET A N 1
ATOM 639 C CA . MET A 1 80 ? 16.750 5.915 -24.046 1.00 98.25 80 MET A CA 1
ATOM 640 C C . MET A 1 80 ? 17.433 5.305 -22.821 1.00 98.25 80 MET A C 1
ATOM 642 O O . MET A 1 80 ? 16.772 4.991 -21.831 1.00 98.25 80 MET A O 1
ATOM 646 N N . ARG A 1 81 ? 18.764 5.178 -22.836 1.00 98.38 81 ARG A N 1
ATOM 647 C CA . ARG A 1 81 ? 19.523 4.670 -21.687 1.00 98.38 81 ARG A CA 1
ATOM 648 C C . ARG A 1 81 ? 19.359 5.563 -20.456 1.00 98.38 81 ARG A C 1
ATOM 650 O O . ARG A 1 81 ? 19.215 5.051 -19.346 1.00 98.38 81 ARG A O 1
ATOM 657 N N . GLN A 1 82 ? 19.355 6.883 -20.632 1.00 98.31 82 GLN A N 1
ATOM 658 C CA . GLN A 1 82 ? 19.112 7.820 -19.534 1.00 98.31 82 GLN A CA 1
ATOM 659 C C . GLN A 1 82 ? 17.685 7.701 -18.987 1.00 98.31 82 GLN A C 1
ATOM 661 O O . GLN A 1 82 ? 17.505 7.689 -17.768 1.00 98.31 82 GLN A O 1
ATOM 666 N N . GLN A 1 83 ? 16.681 7.575 -19.858 1.00 98.38 83 GLN A N 1
ATOM 667 C CA . GLN A 1 83 ? 15.287 7.388 -19.448 1.00 98.38 83 GLN A CA 1
ATOM 668 C C . GLN A 1 83 ? 15.089 6.072 -18.683 1.00 98.38 83 GLN A C 1
ATOM 670 O O . GLN A 1 83 ? 14.483 6.075 -17.612 1.00 98.38 83 GLN A O 1
ATOM 675 N N . ILE A 1 84 ? 15.672 4.970 -19.167 1.00 98.44 84 ILE A N 1
ATOM 676 C CA . ILE A 1 84 ? 15.644 3.664 -18.489 1.00 98.44 84 ILE A CA 1
ATOM 677 C C . ILE A 1 84 ? 16.248 3.769 -17.087 1.00 98.44 84 ILE A C 1
ATOM 679 O O . ILE A 1 84 ? 15.653 3.289 -16.124 1.00 98.44 84 ILE A O 1
ATOM 683 N N . ASN A 1 85 ? 17.397 4.434 -16.944 1.00 98.25 85 ASN A N 1
ATOM 684 C CA . ASN A 1 85 ? 18.028 4.611 -15.637 1.00 98.25 85 ASN A CA 1
ATOM 685 C C . ASN A 1 85 ? 17.138 5.406 -14.675 1.00 98.25 85 ASN A C 1
ATOM 687 O O . ASN A 1 85 ? 16.962 4.988 -13.534 1.00 98.2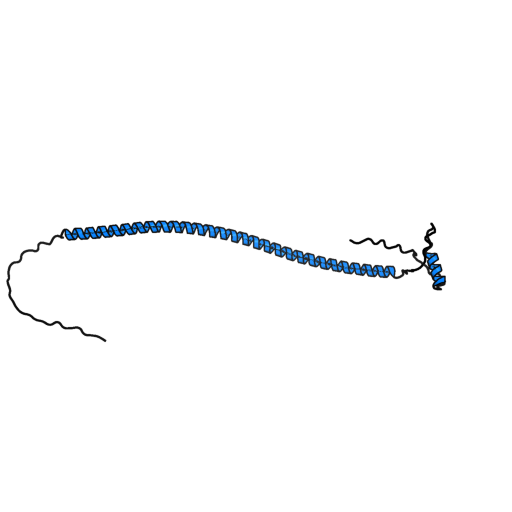5 85 ASN A O 1
ATOM 691 N N . LYS A 1 86 ? 16.526 6.503 -15.141 1.00 98.12 86 LYS A N 1
ATOM 692 C CA . LYS A 1 86 ? 15.576 7.284 -14.333 1.00 98.12 86 LYS A CA 1
ATOM 693 C C . LYS A 1 86 ? 14.392 6.424 -13.892 1.00 98.12 86 LYS A C 1
ATOM 695 O O . LYS A 1 86 ? 14.058 6.406 -12.711 1.00 98.12 86 LYS A O 1
ATOM 700 N N . HIS A 1 87 ? 13.780 5.681 -14.814 1.00 98.06 87 HIS A N 1
ATOM 701 C CA . HIS A 1 87 ? 12.657 4.800 -14.494 1.00 98.06 87 HIS A CA 1
ATOM 702 C C . HIS A 1 87 ? 13.032 3.694 -13.509 1.00 98.06 87 HIS A C 1
ATOM 704 O O . HIS A 1 87 ? 12.266 3.445 -12.583 1.00 98.06 87 HIS A O 1
ATOM 710 N N . ASN A 1 88 ? 14.217 3.095 -13.631 1.00 98.25 88 ASN A N 1
ATOM 711 C CA . ASN A 1 88 ? 14.696 2.109 -12.664 1.00 98.25 88 ASN A CA 1
ATOM 712 C C . ASN A 1 88 ? 14.815 2.698 -11.252 1.00 98.25 88 ASN A C 1
ATOM 714 O O . ASN A 1 88 ? 14.362 2.066 -10.299 1.00 98.25 88 ASN A O 1
ATOM 718 N N . THR A 1 89 ? 15.342 3.919 -11.111 1.00 98.06 89 THR A N 1
ATOM 719 C CA . THR A 1 89 ? 15.388 4.611 -9.814 1.00 98.06 89 THR A CA 1
ATOM 720 C C . THR A 1 89 ? 13.983 4.847 -9.256 1.00 98.06 89 THR A C 1
ATOM 722 O O . THR A 1 89 ? 13.716 4.502 -8.107 1.00 98.06 89 THR A O 1
ATOM 725 N N . TYR A 1 90 ? 13.046 5.344 -10.072 1.00 98.31 90 TYR A N 1
ATOM 726 C CA . TYR A 1 90 ? 11.659 5.554 -9.635 1.00 98.31 90 TYR A CA 1
ATOM 727 C C . TYR A 1 90 ? 10.966 4.255 -9.203 1.00 98.31 90 TYR A C 1
ATOM 729 O O . TYR A 1 90 ? 10.231 4.248 -8.215 1.00 98.31 90 TYR A O 1
ATOM 737 N N . ILE A 1 91 ? 11.202 3.152 -9.920 1.00 98.25 91 ILE A N 1
ATOM 738 C CA . ILE A 1 91 ? 10.665 1.832 -9.572 1.00 98.25 91 ILE A CA 1
ATOM 739 C C . ILE A 1 91 ? 11.224 1.374 -8.222 1.00 98.25 91 ILE A C 1
ATOM 741 O O . ILE A 1 91 ? 10.454 0.930 -7.370 1.00 98.25 91 ILE A O 1
ATOM 745 N N . GLN A 1 92 ? 12.530 1.527 -7.989 1.00 98.12 92 GLN A N 1
ATOM 746 C CA . GLN A 1 92 ? 13.155 1.180 -6.710 1.00 98.12 92 GLN A CA 1
ATOM 747 C C . GLN A 1 92 ? 12.582 2.005 -5.554 1.00 98.12 92 GLN A C 1
ATOM 749 O O . GLN A 1 92 ? 12.161 1.438 -4.546 1.00 98.12 92 GLN A O 1
ATOM 754 N N . GLU A 1 93 ? 12.485 3.325 -5.710 1.00 97.94 93 GLU A N 1
ATOM 755 C CA . GLU A 1 93 ? 11.883 4.203 -4.700 1.00 97.94 93 GLU A CA 1
ATOM 756 C C . GLU A 1 93 ? 10.421 3.834 -4.422 1.00 97.94 93 GLU A C 1
ATOM 758 O O . GLU A 1 93 ? 9.981 3.795 -3.270 1.00 97.94 93 GLU A O 1
ATOM 763 N N . SER A 1 94 ? 9.648 3.533 -5.469 1.00 97.88 94 SER A N 1
ATOM 764 C CA . SER A 1 94 ? 8.257 3.104 -5.328 1.00 97.88 94 SER A CA 1
ATOM 765 C C . SER A 1 94 ? 8.137 1.763 -4.606 1.00 97.88 94 SER A C 1
ATOM 767 O O . SER A 1 94 ? 7.253 1.601 -3.764 1.00 97.88 94 SER A O 1
ATOM 769 N N . SER A 1 95 ? 9.033 0.818 -4.891 1.00 98.31 95 SER A N 1
ATOM 770 C CA . SER A 1 95 ? 9.075 -0.482 -4.219 1.00 98.31 95 SER A CA 1
ATOM 771 C C . SER A 1 95 ? 9.377 -0.329 -2.728 1.00 98.31 95 SER A C 1
ATOM 773 O O . SER A 1 95 ? 8.708 -0.951 -1.904 1.00 98.31 95 SER A O 1
ATOM 775 N N . ILE A 1 96 ? 10.333 0.534 -2.368 1.00 98.12 96 ILE A N 1
ATOM 776 C CA . ILE A 1 96 ? 10.669 0.821 -0.967 1.00 98.12 96 ILE A CA 1
ATOM 777 C C . ILE A 1 96 ? 9.471 1.451 -0.251 1.00 98.12 96 ILE A C 1
ATOM 779 O O . ILE A 1 96 ? 9.086 0.992 0.823 1.00 98.12 96 ILE A O 1
ATOM 783 N N . ARG A 1 97 ? 8.836 2.466 -0.856 1.00 97.94 97 ARG A N 1
ATOM 784 C CA . ARG A 1 97 ? 7.640 3.100 -0.275 1.00 97.94 97 ARG A CA 1
ATOM 785 C C . ARG A 1 97 ? 6.503 2.105 -0.070 1.00 97.94 97 ARG A C 1
ATOM 787 O O . ARG A 1 97 ? 5.871 2.138 0.979 1.00 97.94 97 ARG A O 1
ATOM 794 N N . SER A 1 98 ? 6.268 1.222 -1.037 1.00 97.88 98 SER A N 1
ATOM 795 C CA . SER A 1 98 ? 5.219 0.198 -0.941 1.00 97.88 98 SER A CA 1
ATOM 796 C C . SER A 1 98 ? 5.482 -0.747 0.233 1.00 97.88 98 SER A C 1
ATOM 798 O O . SER A 1 98 ? 4.596 -0.951 1.055 1.00 97.88 98 SER A O 1
ATOM 800 N N . SER A 1 99 ? 6.727 -1.208 0.393 1.00 98.31 99 SER A N 1
ATOM 801 C CA . SER A 1 99 ? 7.117 -2.065 1.519 1.00 98.31 99 SER A CA 1
ATOM 802 C C . SER A 1 99 ? 6.921 -1.387 2.883 1.00 98.31 99 SER A C 1
ATOM 804 O O . SER A 1 99 ? 6.420 -2.007 3.818 1.00 98.31 99 SER A O 1
ATOM 806 N N . VAL A 1 100 ? 7.255 -0.097 3.006 1.00 98.00 100 VAL A N 1
ATOM 807 C CA . VAL A 1 100 ? 7.029 0.666 4.248 1.00 98.00 100 VAL A CA 1
ATOM 808 C C . VAL A 1 100 ? 5.535 0.830 4.540 1.00 98.00 100 VAL A C 1
ATOM 810 O O . VAL A 1 100 ? 5.111 0.724 5.690 1.00 98.00 100 VAL A O 1
ATOM 813 N N . ILE A 1 101 ? 4.721 1.083 3.513 1.00 98.19 101 ILE A N 1
ATOM 814 C CA . ILE A 1 101 ? 3.266 1.204 3.667 1.00 98.19 101 ILE A CA 1
ATOM 815 C C . ILE A 1 101 ? 2.668 -0.117 4.156 1.00 98.19 101 ILE A C 1
ATOM 817 O O . ILE A 1 101 ? 1.881 -0.098 5.098 1.00 98.19 101 ILE A O 1
ATOM 821 N N . GLU A 1 102 ? 3.069 -1.249 3.579 1.00 98.31 102 GLU A N 1
ATOM 822 C CA . GLU A 1 102 ? 2.622 -2.579 4.014 1.00 98.31 102 GLU A CA 1
ATOM 823 C C . GLU A 1 102 ? 2.953 -2.829 5.491 1.00 98.31 102 GLU A C 1
ATOM 825 O O . GLU A 1 102 ? 2.072 -3.186 6.274 1.00 98.31 102 GLU A O 1
ATOM 830 N N . GLN A 1 103 ? 4.185 -2.523 5.914 1.00 98.06 103 GLN A N 1
ATOM 831 C CA . GLN A 1 103 ? 4.593 -2.647 7.318 1.00 98.06 103 GLN A CA 1
ATOM 832 C C . GLN A 1 103 ? 3.757 -1.767 8.258 1.00 98.06 103 GLN A C 1
ATOM 834 O O . GLN A 1 103 ? 3.379 -2.202 9.349 1.00 98.06 103 GLN A O 1
ATOM 839 N N . ASN A 1 104 ? 3.447 -0.536 7.845 1.00 98.31 104 ASN A N 1
ATOM 840 C CA . ASN A 1 104 ? 2.622 0.378 8.633 1.00 98.31 104 ASN A CA 1
ATOM 841 C C . ASN A 1 104 ? 1.176 -0.113 8.746 1.00 98.31 104 ASN A C 1
ATOM 843 O O . ASN A 1 104 ? 0.584 -0.021 9.821 1.00 98.31 104 ASN A O 1
ATOM 847 N N . VAL A 1 105 ? 0.610 -0.656 7.667 1.00 98.38 105 VAL A N 1
ATOM 848 C CA . VAL A 1 105 ? -0.735 -1.245 7.679 1.00 98.38 105 VAL A CA 1
ATOM 849 C C . VAL A 1 105 ? -0.791 -2.428 8.645 1.00 98.38 105 VAL A C 1
ATOM 851 O O . VAL A 1 105 ? -1.692 -2.486 9.482 1.00 98.38 105 VAL A O 1
ATOM 854 N N . ASP A 1 106 ? 0.201 -3.317 8.605 1.00 98.25 106 ASP A N 1
ATOM 855 C CA . ASP A 1 106 ? 0.286 -4.459 9.520 1.00 98.25 106 ASP A CA 1
ATOM 856 C C . ASP A 1 106 ? 0.472 -4.036 10.982 1.00 98.25 106 ASP A C 1
ATOM 858 O O . ASP A 1 106 ? -0.030 -4.687 11.902 1.00 98.25 106 ASP A O 1
ATOM 862 N N . PHE A 1 107 ? 1.202 -2.948 11.228 1.00 98.31 107 PHE A N 1
ATOM 863 C CA . PHE A 1 107 ? 1.332 -2.370 12.562 1.00 98.31 107 PHE A CA 1
ATOM 864 C C . PHE A 1 107 ? -0.001 -1.799 13.065 1.00 98.31 107 PHE A C 1
ATOM 866 O O . PHE A 1 107 ? -0.456 -2.171 14.146 1.00 98.31 107 PHE A O 1
ATOM 873 N N . ILE A 1 108 ? -0.659 -0.957 12.263 1.00 98.25 108 ILE A N 1
ATOM 874 C CA . ILE A 1 108 ? -1.943 -0.335 12.616 1.00 98.25 108 ILE A CA 1
ATOM 875 C C . ILE A 1 108 ? -3.008 -1.401 12.865 1.00 98.25 108 ILE A C 1
ATOM 877 O O . ILE A 1 108 ? -3.775 -1.290 13.819 1.00 98.25 108 ILE A O 1
ATOM 881 N N . LYS A 1 109 ? -3.047 -2.454 12.042 1.00 98.38 109 LYS A N 1
ATOM 882 C CA . LYS A 1 109 ? -3.992 -3.559 12.213 1.00 98.38 109 LYS A CA 1
ATOM 883 C C . LYS A 1 109 ? -3.811 -4.248 13.567 1.00 98.38 109 LYS A C 1
ATOM 885 O O . LYS A 1 109 ? -4.788 -4.419 14.285 1.00 98.38 109 LYS A O 1
ATOM 890 N N . ARG A 1 110 ? -2.568 -4.561 13.947 1.00 97.94 110 ARG A N 1
ATOM 891 C CA . ARG A 1 110 ? -2.260 -5.176 15.250 1.00 97.94 110 ARG A CA 1
ATOM 892 C C . ARG A 1 110 ? -2.655 -4.287 16.428 1.00 97.94 110 ARG A C 1
ATOM 894 O O . ARG A 1 110 ? -3.236 -4.784 17.389 1.00 97.94 110 ARG A O 1
ATOM 901 N N . GLU A 1 111 ? -2.369 -2.990 16.355 1.00 98.38 111 GLU A N 1
ATOM 902 C CA . GLU A 1 111 ? -2.777 -2.047 17.405 1.00 98.38 111 GLU A CA 1
ATOM 903 C C . GLU A 1 111 ? -4.302 -1.911 17.489 1.00 98.38 111 GLU A C 1
ATOM 905 O O . GLU A 1 111 ? -4.860 -1.872 18.584 1.00 98.38 111 GLU A O 1
ATOM 910 N N . ASN A 1 112 ? -5.001 -1.908 16.353 1.00 98.25 112 ASN A N 1
ATOM 911 C CA . ASN A 1 112 ? -6.459 -1.861 16.334 1.00 98.25 112 ASN A CA 1
ATOM 912 C C . ASN A 1 112 ? -7.082 -3.125 16.947 1.00 98.25 112 ASN A C 1
ATOM 914 O O . ASN A 1 112 ? -7.994 -3.015 17.763 1.00 98.25 112 ASN A O 1
ATOM 918 N N . ASP A 1 113 ? -6.562 -4.310 16.621 1.00 98.25 113 ASP A N 1
ATOM 919 C CA . ASP A 1 113 ? -7.024 -5.576 17.204 1.00 98.25 113 ASP A CA 1
ATOM 920 C C . ASP A 1 113 ? -6.823 -5.586 18.732 1.00 98.25 113 ASP A C 1
ATOM 922 O O . ASP A 1 113 ? -7.702 -6.004 19.490 1.00 98.25 113 ASP A O 1
ATOM 926 N N . LYS A 1 114 ? -5.688 -5.054 19.207 1.00 98.31 114 LYS A N 1
ATOM 927 C CA . LYS A 1 114 ? -5.414 -4.887 20.639 1.00 98.31 114 LYS A CA 1
ATOM 928 C C . LYS A 1 114 ? -6.421 -3.945 21.304 1.00 98.31 114 LYS A C 1
ATOM 930 O O . LYS A 1 114 ? -7.017 -4.310 22.315 1.00 98.31 114 LYS A O 1
ATOM 935 N N . LEU A 1 115 ? -6.647 -2.766 20.724 1.00 98.12 115 LEU A N 1
ATOM 936 C CA . LEU A 1 115 ? -7.606 -1.790 21.249 1.00 98.12 115 LEU A CA 1
ATOM 937 C C . LEU A 1 115 ? -9.039 -2.329 21.250 1.00 98.12 115 LEU A C 1
ATOM 939 O O . LEU A 1 115 ? -9.797 -2.052 22.179 1.00 98.12 115 LEU A O 1
ATOM 943 N N . GLN A 1 116 ? -9.424 -3.107 20.238 1.00 98.25 116 GLN A N 1
ATOM 944 C CA . GLN A 1 116 ? -10.729 -3.764 20.206 1.00 98.25 116 GLN A CA 1
ATOM 945 C C . GLN A 1 116 ? -10.879 -4.755 21.357 1.00 98.25 116 GLN A C 1
ATOM 947 O O . GLN A 1 116 ? -11.885 -4.699 22.064 1.00 98.25 116 GLN A O 1
ATOM 952 N N . ASN A 1 117 ? -9.876 -5.603 21.595 1.00 98.00 117 ASN A N 1
ATOM 953 C CA . ASN A 1 117 ? -9.889 -6.545 22.715 1.00 98.00 117 ASN A CA 1
ATOM 954 C C . ASN A 1 117 ? -9.980 -5.827 24.066 1.00 98.00 117 ASN A C 1
ATOM 956 O O . ASN A 1 117 ? -10.828 -6.176 24.884 1.00 98.00 117 ASN A O 1
ATOM 960 N N . GLU A 1 118 ? -9.190 -4.771 24.275 1.00 98.12 118 GLU A N 1
ATOM 961 C CA . GLU A 1 118 ? -9.278 -3.951 25.489 1.00 98.12 118 GLU A CA 1
ATOM 962 C C . GLU A 1 118 ? -10.674 -3.328 25.653 1.00 98.12 118 GLU A C 1
ATOM 964 O O . GLU A 1 118 ? -11.224 -3.305 26.754 1.00 98.12 118 GLU A O 1
ATOM 969 N N . ASN A 1 119 ? -11.302 -2.874 24.563 1.00 98.00 119 ASN A N 1
ATOM 970 C CA . ASN A 1 119 ? -12.664 -2.340 24.599 1.00 98.00 119 ASN A CA 1
ATOM 971 C C . ASN A 1 119 ? -13.686 -3.414 25.000 1.00 98.00 119 ASN A C 1
ATOM 973 O O . ASN A 1 119 ? -14.569 -3.140 25.814 1.00 98.00 119 ASN A O 1
ATOM 977 N N . TYR A 1 120 ? -13.561 -4.631 24.462 1.00 97.81 120 TYR A N 1
ATOM 978 C CA . TYR A 1 120 ? -14.412 -5.757 24.843 1.00 97.81 120 TYR A CA 1
ATOM 979 C C . TYR A 1 120 ? -14.260 -6.101 26.325 1.00 97.81 120 TYR A C 1
ATOM 981 O O . TYR A 1 120 ? -15.269 -6.190 27.024 1.00 97.81 120 TYR A O 1
ATOM 989 N N . GLU A 1 121 ? -13.029 -6.207 26.827 1.00 97.75 121 GLU A N 1
ATOM 990 C CA . GLU A 1 121 ? -12.778 -6.472 28.246 1.00 97.75 121 GLU A CA 1
ATOM 991 C C . GLU A 1 121 ? -13.339 -5.373 29.152 1.00 97.75 121 GLU A C 1
ATOM 993 O O . GLU A 1 121 ? -13.943 -5.657 30.185 1.00 97.75 121 GLU A O 1
ATOM 998 N N . LEU A 1 122 ? -13.158 -4.104 28.780 1.00 97.62 122 LEU A N 1
ATOM 999 C CA . LEU A 1 122 ? -13.682 -2.984 29.557 1.00 97.62 122 LEU A CA 1
ATOM 1000 C C . LEU A 1 122 ? -15.210 -2.979 29.579 1.00 97.62 122 LEU A C 1
ATOM 1002 O O . LEU A 1 122 ? -15.798 -2.740 30.633 1.00 97.62 122 LEU A O 1
ATOM 1006 N N . ARG A 1 123 ? -15.862 -3.267 28.447 1.00 97.50 123 ARG A N 1
ATOM 1007 C CA . ARG A 1 123 ? -17.324 -3.394 28.387 1.00 97.50 123 ARG A CA 1
ATOM 1008 C C . ARG A 1 123 ? -17.822 -4.523 29.278 1.00 97.50 123 ARG A C 1
ATOM 1010 O O . ARG A 1 123 ? -18.776 -4.308 30.020 1.00 97.50 123 ARG A O 1
ATOM 1017 N N . ASP A 1 124 ? -17.166 -5.677 29.241 1.00 97.44 124 ASP A N 1
ATOM 1018 C CA . ASP A 1 124 ? -17.529 -6.822 30.077 1.00 97.44 124 ASP A CA 1
ATOM 1019 C C . ASP A 1 124 ? -17.383 -6.495 31.572 1.00 97.44 124 ASP A C 1
ATOM 1021 O O . ASP A 1 124 ? -18.319 -6.671 32.352 1.00 97.44 124 ASP A O 1
ATOM 1025 N N . ARG A 1 125 ? -16.266 -5.864 31.964 1.00 96.94 125 ARG A N 1
ATOM 1026 C CA . ARG A 1 125 ? -16.057 -5.383 33.341 1.00 96.94 125 ARG A CA 1
ATOM 1027 C C . ARG A 1 125 ? -17.110 -4.363 33.770 1.00 96.94 125 ARG A C 1
ATOM 1029 O O . ARG A 1 125 ? -17.572 -4.416 34.906 1.00 96.94 125 ARG A O 1
ATOM 1036 N N . ILE A 1 126 ? -17.504 -3.437 32.891 1.00 97.25 126 ILE A N 1
ATOM 1037 C CA . ILE A 1 126 ? -18.573 -2.470 33.184 1.00 97.25 126 ILE A CA 1
ATOM 1038 C C . ILE A 1 126 ? -19.891 -3.199 33.446 1.00 97.25 126 ILE A C 1
ATOM 1040 O O . ILE A 1 126 ? -20.571 -2.872 34.417 1.00 97.25 126 ILE A O 1
ATOM 1044 N N . VAL A 1 127 ? -20.241 -4.188 32.622 1.00 96.50 127 VAL A N 1
ATOM 1045 C CA . VAL A 1 127 ? -21.472 -4.970 32.792 1.00 96.50 127 VAL A CA 1
ATOM 1046 C C . VAL A 1 127 ? -21.444 -5.770 34.096 1.00 96.50 127 VAL A C 1
ATOM 1048 O O . VAL A 1 127 ? -22.431 -5.738 34.833 1.00 96.50 127 VAL A O 1
ATOM 1051 N N . ASP A 1 128 ? -20.331 -6.427 34.435 1.00 97.31 128 ASP A N 1
ATOM 1052 C CA . ASP A 1 128 ? -20.189 -7.151 35.709 1.00 97.31 128 ASP A CA 1
ATOM 1053 C C . ASP A 1 128 ? -20.344 -6.201 36.908 1.00 97.31 128 ASP A C 1
ATOM 1055 O O . ASP A 1 128 ? -21.148 -6.456 37.809 1.00 97.31 128 ASP A O 1
ATOM 1059 N N . ILE A 1 129 ? -19.657 -5.053 36.892 1.00 95.94 129 ILE A N 1
ATOM 1060 C CA . ILE A 1 129 ? -19.751 -4.048 37.960 1.00 95.94 129 ILE A CA 1
ATOM 1061 C C . ILE A 1 129 ? -21.178 -3.507 38.084 1.00 95.94 129 ILE A C 1
ATOM 1063 O O . ILE A 1 129 ? -21.706 -3.437 39.194 1.00 95.94 129 ILE A O 1
ATOM 1067 N N . GLN A 1 130 ? -21.825 -3.150 36.972 1.00 94.06 130 GLN A N 1
ATOM 1068 C CA . GLN A 1 130 ? -23.206 -2.661 36.978 1.00 94.06 130 GLN A CA 1
ATOM 1069 C C . GLN A 1 130 ? -24.164 -3.716 37.524 1.00 94.06 130 GLN A C 1
ATOM 1071 O O . GLN A 1 130 ? -24.984 -3.408 38.383 1.00 94.06 130 GLN A O 1
ATOM 1076 N N . THR A 1 131 ? -24.020 -4.971 37.100 1.00 93.44 131 THR A N 1
ATOM 1077 C CA . THR A 1 131 ? -24.866 -6.076 37.565 1.00 93.44 131 THR A CA 1
ATOM 1078 C C . THR A 1 131 ? -24.696 -6.311 39.065 1.00 93.44 131 THR A C 1
ATOM 1080 O O . THR A 1 131 ? -25.682 -6.482 39.779 1.00 93.44 131 THR A O 1
ATOM 1083 N N . ARG A 1 132 ? -23.461 -6.266 39.581 1.00 93.75 132 ARG A N 1
ATOM 1084 C CA . ARG A 1 132 ? -23.191 -6.377 41.025 1.00 93.75 132 ARG A CA 1
ATOM 1085 C C . ARG A 1 132 ? -23.728 -5.185 41.803 1.00 93.75 132 ARG A C 1
ATOM 1087 O O . ARG A 1 132 ? -24.328 -5.381 42.852 1.00 93.75 132 ARG A O 1
ATOM 1094 N N . SER A 1 133 ? -23.549 -3.974 41.283 1.00 91.50 133 SER A N 1
ATOM 1095 C CA . SER A 1 133 ? -24.014 -2.743 41.926 1.00 91.50 133 SER A CA 1
ATOM 1096 C C . SER A 1 133 ? -25.536 -2.603 41.916 1.00 91.50 133 SER A C 1
ATOM 1098 O O . SER A 1 133 ? -26.080 -1.914 42.772 1.00 91.50 133 SER A O 1
ATOM 1100 N N . MET A 1 134 ? -26.220 -3.202 40.940 1.00 89.62 134 MET A N 1
ATOM 1101 C CA . MET A 1 134 ? -27.677 -3.161 40.818 1.00 89.62 134 MET A CA 1
ATOM 1102 C C . MET A 1 134 ? -28.371 -4.372 41.445 1.00 89.62 134 MET A C 1
ATOM 1104 O O . MET A 1 134 ? -29.597 -4.403 41.459 1.00 89.62 134 MET A O 1
ATOM 1108 N N . ARG A 1 135 ? -27.617 -5.351 41.958 1.00 92.44 135 ARG A N 1
ATOM 1109 C CA . ARG A 1 135 ? -28.149 -6.620 42.475 1.00 92.44 135 ARG A CA 1
ATOM 1110 C C . ARG A 1 135 ? -29.211 -6.427 43.554 1.00 92.44 135 ARG A C 1
ATOM 1112 O O . ARG A 1 135 ? -30.227 -7.111 43.525 1.00 92.44 135 ARG A O 1
ATOM 1119 N N . ASP A 1 136 ? -28.970 -5.487 44.460 1.00 89.75 136 ASP A N 1
ATOM 1120 C CA . ASP A 1 136 ? -29.839 -5.238 45.613 1.00 89.75 136 ASP A CA 1
ATOM 1121 C C . ASP A 1 136 ? -30.853 -4.111 45.336 1.00 89.75 136 ASP A C 1
ATOM 1123 O O . ASP A 1 136 ? -31.637 -3.733 46.206 1.00 89.75 136 ASP A O 1
ATOM 1127 N N . ASN A 1 137 ? -30.863 -3.569 44.111 1.00 90.62 137 ASN A N 1
ATOM 1128 C CA . ASN A 1 137 ? -31.773 -2.503 43.718 1.00 90.62 137 ASN A CA 1
ATOM 1129 C C . ASN A 1 137 ? -33.079 -3.094 43.180 1.00 90.62 137 ASN A C 1
ATOM 1131 O O . ASN A 1 137 ? -33.090 -3.831 42.194 1.00 90.62 137 ASN A O 1
ATOM 1135 N N . LEU A 1 138 ? -34.200 -2.692 43.775 1.00 90.06 138 LEU A N 1
ATOM 1136 C CA . LEU A 1 138 ? -35.539 -3.053 43.315 1.00 90.06 138 LEU A CA 1
ATOM 1137 C C . LEU A 1 138 ? -36.212 -1.860 42.636 1.00 90.06 138 LEU A C 1
ATOM 1139 O O . LEU A 1 138 ? -36.127 -0.727 43.108 1.00 90.06 138 LEU A O 1
ATOM 1143 N N . ILE A 1 139 ? -36.904 -2.119 41.525 1.00 90.62 139 ILE A N 1
ATOM 1144 C CA . ILE A 1 139 ? -37.669 -1.101 40.800 1.00 90.62 139 ILE A CA 1
ATOM 1145 C C . ILE A 1 139 ? -39.154 -1.379 40.991 1.00 90.62 139 ILE A C 1
ATOM 1147 O O . ILE A 1 139 ? -39.699 -2.322 40.418 1.00 90.62 139 ILE A O 1
ATOM 1151 N N . PHE A 1 140 ? -39.815 -0.505 41.741 1.00 88.06 140 PHE A N 1
ATOM 1152 C CA . PHE A 1 140 ? -41.264 -0.510 41.896 1.00 88.06 140 PHE A CA 1
ATOM 1153 C C . PHE A 1 140 ? -41.900 0.388 40.832 1.00 88.06 140 PHE A C 1
ATOM 1155 O O . PHE A 1 140 ? -41.438 1.501 40.575 1.00 88.06 140 PHE A O 1
ATOM 1162 N N . ARG A 1 141 ? -42.952 -0.110 40.178 1.00 88.62 141 ARG A N 1
ATOM 1163 C CA . ARG A 1 141 ? -43.704 0.609 39.138 1.00 88.62 141 ARG A CA 1
ATOM 1164 C C . ARG A 1 141 ? -45.173 0.694 39.536 1.00 88.62 141 ARG A C 1
ATOM 1166 O O . ARG A 1 141 ? -45.658 -0.163 40.261 1.00 88.62 141 ARG A O 1
ATOM 1173 N N . GLY A 1 142 ? -45.873 1.710 39.034 1.00 84.81 142 GLY A N 1
ATOM 1174 C CA . GLY A 1 142 ? -47.307 1.888 39.289 1.00 84.81 142 GLY A CA 1
ATOM 1175 C C . GLY A 1 142 ? -47.650 2.558 40.622 1.00 84.81 142 GLY A C 1
ATOM 1176 O O . GLY A 1 142 ? -48.827 2.668 40.938 1.00 84.81 142 GLY A O 1
ATOM 1177 N N . ILE A 1 143 ? -46.657 3.047 41.379 1.00 85.44 143 ILE A N 1
ATOM 1178 C CA . ILE A 1 143 ? -46.898 3.849 42.585 1.00 85.44 143 ILE A CA 1
ATOM 1179 C C . ILE A 1 143 ? -47.242 5.286 42.154 1.00 85.44 143 ILE A C 1
ATOM 1181 O O . ILE A 1 143 ? -46.376 5.966 41.584 1.00 85.44 143 ILE A O 1
ATOM 1185 N N . PRO A 1 144 ? -48.476 5.765 42.402 1.00 82.56 144 PRO A N 1
ATOM 1186 C CA . PRO A 1 144 ? -48.928 7.062 41.919 1.00 82.56 144 PRO A CA 1
ATOM 1187 C C . PRO A 1 144 ? -48.071 8.204 42.473 1.00 82.56 144 PRO A C 1
ATOM 1189 O O . PRO A 1 144 ? -47.652 8.204 43.635 1.00 82.56 144 PRO A O 1
ATOM 1192 N N . ASP A 1 145 ? -47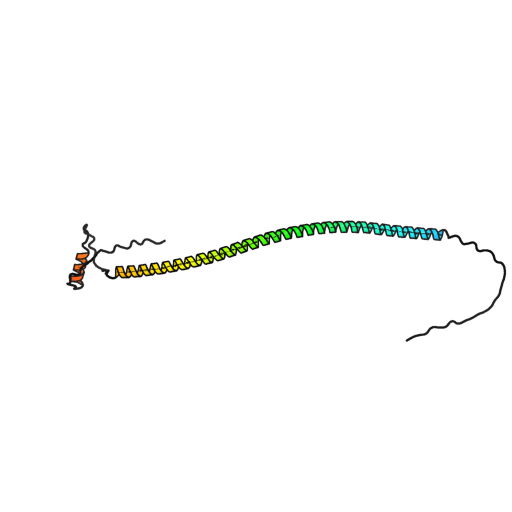.791 9.174 41.608 1.00 75.50 145 ASP A N 1
ATOM 1193 C CA . ASP A 1 145 ? -47.162 10.437 41.979 1.00 75.50 145 ASP A CA 1
ATOM 1194 C C . ASP A 1 145 ? -48.227 11.392 42.513 1.00 75.50 145 ASP A C 1
ATOM 1196 O O . ASP A 1 145 ? -49.264 11.594 41.885 1.00 75.50 145 ASP A O 1
ATOM 1200 N N . VAL A 1 146 ? -47.972 11.995 43.674 1.00 68.75 146 VAL A N 1
ATOM 1201 C CA . VAL A 1 146 ? -48.823 13.071 44.202 1.00 68.75 146 VAL A CA 1
ATOM 1202 C C . VAL A 1 146 ? -48.096 14.374 43.893 1.00 68.75 146 VAL A C 1
ATOM 1204 O O . VAL A 1 146 ? -47.430 14.956 44.741 1.00 68.75 146 VAL A O 1
ATOM 1207 N N . SER A 1 147 ? -48.133 14.762 42.618 1.00 58.97 147 SER A N 1
ATOM 1208 C CA . SER A 1 147 ? -47.363 15.879 42.053 1.00 58.97 147 SER A CA 1
ATOM 1209 C C . SER A 1 147 ? -47.894 17.270 42.417 1.00 58.97 147 SER A C 1
ATOM 1211 O O . SER A 1 147 ? -47.256 18.267 42.088 1.00 58.97 147 SER A O 1
ATOM 1213 N N . ASP A 1 148 ? -49.043 17.359 43.091 1.00 57.28 148 ASP A N 1
ATOM 1214 C CA . ASP A 1 148 ? -49.748 18.632 43.307 1.00 57.28 148 ASP A CA 1
ATOM 1215 C C . ASP A 1 148 ? -49.302 19.395 44.564 1.00 57.28 148 ASP A C 1
ATOM 1217 O O . ASP A 1 148 ? -49.654 20.561 44.758 1.00 57.28 148 ASP A O 1
ATOM 1221 N N . THR A 1 149 ? -48.484 18.786 45.421 1.00 56.47 149 THR A N 1
ATOM 1222 C CA . THR A 1 149 ? -47.962 19.437 46.625 1.00 56.47 149 THR A CA 1
ATOM 1223 C C . THR A 1 149 ? -46.553 19.977 46.394 1.00 56.47 149 THR A C 1
ATOM 1225 O O . THR A 1 149 ? -45.645 19.229 46.056 1.00 56.47 149 THR A O 1
ATOM 1228 N N . LYS A 1 150 ? -46.330 21.274 46.668 1.00 58.44 150 LYS A N 1
ATOM 1229 C CA . LYS A 1 150 ? -45.012 21.960 46.642 1.00 58.44 150 LYS A CA 1
ATOM 1230 C C . LYS A 1 150 ? -43.963 21.385 47.620 1.00 58.44 150 LYS A C 1
ATOM 1232 O O . LYS A 1 150 ? -42.911 21.992 47.805 1.00 58.44 150 LYS A O 1
ATOM 1237 N N . GLN A 1 151 ? -44.254 20.271 48.286 1.00 61.47 151 GLN A N 1
ATOM 1238 C CA . GLN A 1 151 ? -43.376 19.639 49.262 1.00 61.47 151 GLN A CA 1
ATOM 1239 C C . GLN 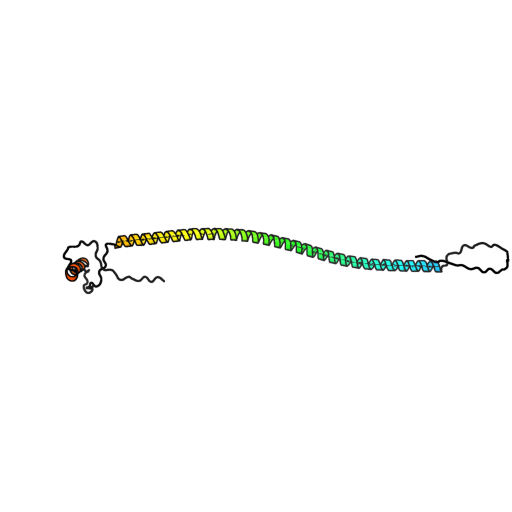A 1 151 ? -42.676 18.422 48.644 1.00 61.47 151 GLN A C 1
ATOM 1241 O O . GLN A 1 151 ? -43.301 17.705 47.862 1.00 61.47 151 GLN A O 1
ATOM 1246 N N . PRO A 1 152 ? -41.397 18.179 48.984 1.00 67.69 152 PRO A N 1
ATOM 1247 C CA . PRO A 1 152 ? -40.707 16.965 48.575 1.00 67.69 152 PRO A CA 1
ATOM 1248 C C . PRO A 1 152 ? -41.443 15.748 49.143 1.00 67.69 152 PRO A C 1
ATOM 1250 O O . PRO A 1 152 ? -41.703 15.660 50.340 1.00 67.69 152 PRO A O 1
ATOM 1253 N N . GLU A 1 153 ? -41.814 14.828 48.264 1.00 74.31 153 GLU A N 1
ATOM 1254 C CA . GLU A 1 153 ? -42.491 13.591 48.634 1.00 74.31 153 GLU A CA 1
ATOM 1255 C C . GLU A 1 153 ? -41.554 12.681 49.443 1.00 74.31 153 GLU A C 1
ATOM 1257 O O . GLU A 1 153 ? -40.416 12.437 49.039 1.00 74.31 153 GLU A O 1
ATOM 1262 N N . ASN A 1 154 ? -42.048 12.126 50.553 1.00 84.81 154 ASN A N 1
ATOM 1263 C CA . ASN A 1 154 ? -41.337 11.091 51.298 1.00 84.81 154 ASN A CA 1
ATOM 1264 C C . ASN A 1 154 ? -41.485 9.734 50.587 1.00 84.81 154 ASN A C 1
ATOM 1266 O O . ASN A 1 154 ? -42.451 8.996 50.797 1.00 84.81 154 ASN A O 1
ATOM 1270 N N . THR A 1 155 ? -40.555 9.433 49.679 1.00 87.19 155 THR A N 1
ATOM 1271 C CA . THR A 1 155 ? -40.621 8.226 48.839 1.00 87.19 155 THR A CA 1
ATOM 1272 C C . THR A 1 155 ? -40.489 6.934 49.654 1.00 87.19 155 THR A C 1
ATOM 1274 O O . THR A 1 155 ? -41.092 5.927 49.291 1.00 87.19 155 THR A O 1
ATOM 1277 N N . GLU A 1 156 ? -39.740 6.960 50.758 1.00 89.12 156 GLU A N 1
ATOM 1278 C CA . GLU A 1 156 ? -39.530 5.799 51.630 1.00 89.12 156 GLU A CA 1
ATOM 1279 C C . GLU A 1 156 ? -40.821 5.389 52.345 1.00 89.12 156 GLU A C 1
ATOM 1281 O O . GLU A 1 156 ? -41.247 4.240 52.248 1.00 89.12 156 GLU A O 1
ATOM 1286 N N . GLU A 1 157 ? -41.511 6.347 52.965 1.00 87.88 157 GLU A N 1
ATOM 1287 C CA . GLU A 1 157 ? -42.776 6.114 53.674 1.00 87.88 157 GLU A CA 1
ATOM 1288 C C . GLU A 1 157 ? -43.881 5.598 52.742 1.00 87.88 157 GLU A C 1
ATOM 1290 O O . GLU A 1 157 ? -44.632 4.679 53.087 1.00 87.88 157 GLU A O 1
ATOM 1295 N N . LYS A 1 158 ? -43.958 6.139 51.520 1.00 87.75 158 LYS A N 1
ATOM 1296 C CA . LYS A 1 158 ? -44.898 5.645 50.507 1.00 87.75 158 LYS A CA 1
ATOM 1297 C C . LYS A 1 158 ? -44.598 4.219 50.086 1.00 87.75 158 LYS A C 1
ATOM 1299 O O . LYS A 1 158 ? -45.527 3.426 49.939 1.00 87.75 158 LYS A O 1
ATOM 1304 N N . LEU A 1 159 ? -43.321 3.893 49.890 1.00 89.56 159 LEU A N 1
ATOM 1305 C CA . LEU A 1 159 ? -42.925 2.535 49.554 1.00 89.56 159 LEU A CA 1
ATOM 1306 C C . LEU A 1 159 ? -43.248 1.581 50.708 1.00 89.56 159 LEU A C 1
ATOM 1308 O O . LEU A 1 159 ? -43.814 0.523 50.467 1.00 89.56 159 LEU A O 1
ATOM 1312 N N . GLN A 1 160 ? -42.977 1.971 51.952 1.00 89.31 160 GLN A N 1
ATOM 1313 C CA . GLN A 1 160 ? -43.280 1.151 53.122 1.00 89.31 160 GLN A CA 1
ATOM 1314 C C . GLN A 1 160 ? -44.786 0.906 53.284 1.00 89.31 160 GLN A C 1
ATOM 1316 O O . GLN A 1 160 ? -45.206 -0.228 53.490 1.00 89.31 160 GLN A O 1
ATOM 1321 N N . THR A 1 161 ? -45.607 1.939 53.079 1.00 88.25 161 THR A N 1
ATOM 1322 C CA . THR A 1 161 ? -47.073 1.814 53.072 1.00 88.25 161 THR A CA 1
ATOM 1323 C C . THR A 1 161 ? -47.548 0.856 51.978 1.00 88.25 161 THR A C 1
ATOM 1325 O O . THR A 1 161 ? -48.422 0.027 52.217 1.00 88.25 161 THR A O 1
ATOM 1328 N N . PHE A 1 162 ? -46.954 0.937 50.784 1.00 89.31 162 PHE A N 1
ATOM 1329 C CA . PHE A 1 162 ? -47.247 0.022 49.682 1.00 89.31 162 PHE A CA 1
ATOM 1330 C C . PHE A 1 162 ? -46.868 -1.430 50.023 1.00 89.31 162 PHE A C 1
ATOM 1332 O O . PHE A 1 162 ? -47.668 -2.335 49.800 1.00 89.31 162 PHE A O 1
ATOM 1339 N N . LEU A 1 163 ? -45.685 -1.662 50.606 1.00 90.31 163 LEU A N 1
ATOM 1340 C CA . LEU A 1 163 ? -45.239 -3.001 51.010 1.00 90.31 163 LEU A CA 1
ATOM 1341 C C . LEU A 1 163 ? -46.176 -3.633 52.054 1.00 90.31 163 LEU A C 1
ATOM 1343 O O . LEU A 1 163 ? -46.512 -4.811 51.932 1.00 90.31 163 LEU A O 1
ATOM 1347 N N . THR A 1 164 ? -46.625 -2.862 53.045 1.00 90.56 164 THR A N 1
ATOM 1348 C CA . THR A 1 164 ? -47.527 -3.365 54.089 1.00 90.56 164 THR A CA 1
ATOM 1349 C C . THR A 1 164 ? -48.936 -3.606 53.550 1.00 90.56 164 THR A C 1
ATOM 1351 O O . THR A 1 164 ? -49.498 -4.676 53.766 1.00 90.56 164 THR A O 1
ATOM 1354 N N . ASN A 1 165 ? -49.507 -2.636 52.828 1.00 89.38 165 ASN A N 1
ATOM 1355 C CA . ASN A 1 165 ? -50.926 -2.668 52.463 1.00 89.38 165 ASN A CA 1
ATOM 1356 C C . ASN A 1 165 ? -51.216 -3.535 51.235 1.00 89.38 165 ASN A C 1
ATOM 1358 O O . ASN A 1 165 ? -52.194 -4.276 51.233 1.00 89.38 165 ASN A O 1
ATOM 1362 N N . GLU A 1 166 ? -50.387 -3.437 50.193 1.00 88.31 166 GLU A N 1
ATOM 1363 C CA . GLU A 1 166 ? -50.639 -4.118 48.915 1.00 88.31 166 GLU A CA 1
ATOM 1364 C C . GLU A 1 166 ? -49.951 -5.485 48.850 1.00 88.31 166 GLU A C 1
ATOM 1366 O O . GLU A 1 166 ? -50.460 -6.410 48.218 1.00 88.31 166 GLU A O 1
ATOM 1371 N N . LEU A 1 167 ? -48.788 -5.629 49.499 1.00 86.19 167 LEU A N 1
ATOM 1372 C CA . LEU A 1 167 ? -47.987 -6.859 49.458 1.00 86.19 167 LEU A CA 1
ATOM 1373 C C . LEU A 1 167 ? -48.032 -7.675 50.759 1.00 86.19 167 LE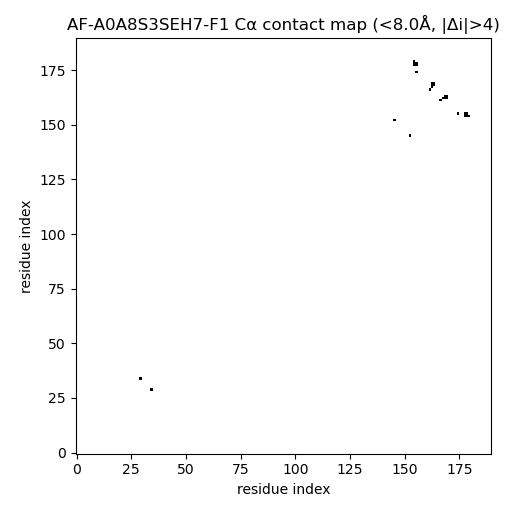U A C 1
ATOM 1375 O O . LEU A 1 167 ? -47.540 -8.803 50.766 1.00 86.19 167 LEU A O 1
ATOM 1379 N N . GLY A 1 168 ? -48.621 -7.150 51.840 1.00 88.25 168 GLY A N 1
ATOM 1380 C CA . GLY A 1 168 ? -48.756 -7.859 53.119 1.00 88.25 168 GLY A CA 1
ATOM 1381 C C . GLY A 1 168 ? -47.426 -8.121 53.835 1.00 88.25 168 GLY A C 1
ATOM 1382 O O . GLY A 1 168 ? -47.320 -9.062 54.619 1.00 88.25 168 GLY A O 1
ATOM 1383 N N . ILE A 1 169 ? -46.384 -7.338 53.541 1.00 87.25 169 ILE A N 1
ATOM 1384 C CA . ILE A 1 169 ? -45.064 -7.492 54.156 1.00 87.25 169 ILE A CA 1
ATOM 1385 C C . ILE A 1 169 ? -45.005 -6.598 55.397 1.00 87.25 169 ILE A C 1
ATOM 1387 O O . ILE A 1 169 ? -44.706 -5.413 55.308 1.00 87.25 169 ILE A O 1
ATOM 1391 N N . GLU A 1 170 ? -45.289 -7.176 56.563 1.00 80.88 170 GLU A N 1
ATOM 1392 C CA . GLU A 1 170 ? -45.379 -6.447 57.842 1.00 80.88 170 GLU A CA 1
ATOM 1393 C C . GLU A 1 170 ? -44.011 -6.148 58.491 1.00 80.88 170 GLU A C 1
ATOM 1395 O O . GLU A 1 170 ? -43.920 -5.424 59.483 1.00 80.88 170 GLU A O 1
ATOM 1400 N N . ASN A 1 171 ? -42.924 -6.692 57.938 1.00 75.44 171 ASN A N 1
ATOM 1401 C CA . ASN A 1 171 ? -41.583 -6.518 58.488 1.00 75.44 171 ASN A CA 1
ATOM 1402 C C . ASN A 1 171 ? -41.016 -5.126 58.169 1.00 75.44 171 ASN A C 1
ATOM 1404 O O . ASN A 1 171 ? -41.083 -4.657 57.034 1.00 75.44 171 ASN A O 1
ATOM 1408 N N . ASN A 1 172 ? -40.368 -4.499 59.157 1.00 79.88 172 ASN A N 1
ATOM 1409 C CA . ASN A 1 172 ? -39.654 -3.236 58.968 1.00 79.88 172 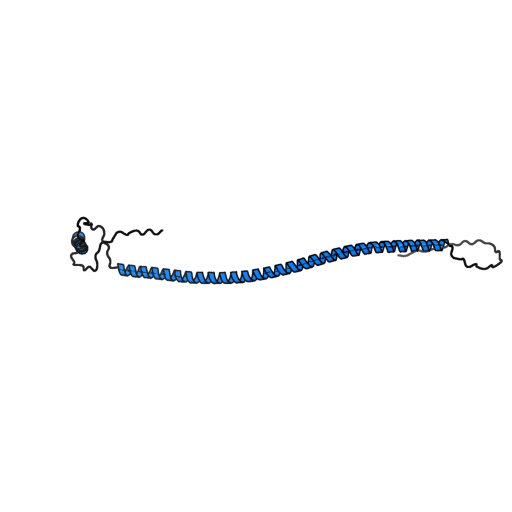ASN A CA 1
ATOM 1410 C C . ASN A 1 172 ? -38.340 -3.482 58.200 1.00 79.88 172 ASN A C 1
ATOM 1412 O O . ASN A 1 172 ? -37.301 -3.773 58.795 1.00 79.88 172 ASN A O 1
ATOM 1416 N N . ILE A 1 173 ? -38.416 -3.454 56.867 1.00 84.38 173 ILE A N 1
ATOM 1417 C CA . ILE A 1 173 ? -37.270 -3.667 55.977 1.00 84.38 173 ILE A CA 1
ATOM 1418 C C . ILE A 1 173 ? -36.411 -2.393 55.960 1.00 84.38 173 ILE A C 1
ATOM 1420 O O . ILE A 1 173 ? -36.933 -1.330 55.630 1.00 84.38 173 ILE A O 1
ATOM 1424 N N . PRO A 1 174 ? -35.106 -2.470 56.278 1.00 87.62 174 PRO A N 1
ATOM 1425 C CA . PRO A 1 174 ? -34.231 -1.308 56.224 1.00 87.62 174 PRO A CA 1
ATOM 1426 C C . PRO A 1 174 ? -33.925 -0.927 54.772 1.00 87.62 174 PRO A C 1
ATOM 1428 O O . PRO A 1 174 ? -33.473 -1.759 53.981 1.00 87.62 174 PRO A O 1
ATOM 1431 N N . PHE A 1 175 ? -34.111 0.347 54.437 1.00 89.69 175 PHE A N 1
ATOM 1432 C CA . PHE A 1 175 ? -33.719 0.904 53.146 1.00 89.69 175 PHE A CA 1
ATOM 1433 C C . PHE A 1 175 ? -32.393 1.656 53.257 1.00 89.69 175 PHE A C 1
ATOM 1435 O O . PHE A 1 175 ? -32.117 2.312 54.257 1.00 89.69 175 PHE A O 1
ATOM 1442 N N . HIS A 1 176 ? -31.567 1.582 52.210 1.00 89.75 176 HIS A N 1
ATOM 1443 C CA . HIS A 1 176 ? -30.332 2.368 52.147 1.00 89.75 176 HIS A CA 1
ATOM 1444 C C . HIS A 1 176 ? -30.535 3.693 51.398 1.00 89.75 176 HIS A C 1
ATOM 1446 O O . HIS A 1 176 ? -30.119 4.746 51.870 1.00 89.75 176 HIS A O 1
ATOM 1452 N N . VAL A 1 177 ? -31.156 3.650 50.213 1.00 88.81 177 VAL A N 1
ATOM 1453 C CA . VAL A 1 177 ? -31.525 4.832 49.418 1.00 88.81 177 VAL A CA 1
ATOM 1454 C C . VAL A 1 177 ? -32.829 4.539 48.683 1.00 88.81 177 VAL A C 1
ATOM 1456 O O . VAL A 1 177 ? -32.901 3.575 47.923 1.00 88.81 177 VAL A O 1
ATOM 1459 N N . VAL A 1 178 ? -33.831 5.404 48.842 1.00 90.19 178 VAL A N 1
ATOM 1460 C CA . VAL A 1 178 ? -35.103 5.335 48.106 1.00 90.19 178 VAL A CA 1
ATOM 1461 C C . VAL A 1 178 ? -35.308 6.644 47.359 1.00 90.19 178 VAL A C 1
ATOM 1463 O O . VAL A 1 178 ? -35.189 7.723 47.931 1.00 90.19 178 VAL A O 1
ATOM 1466 N N . HIS A 1 179 ? -35.578 6.565 46.059 1.00 88.44 179 HIS A N 1
ATOM 1467 C CA . HIS A 1 179 ? -35.827 7.740 45.230 1.00 88.44 179 HIS A CA 1
ATOM 1468 C C . HIS A 1 179 ? -36.654 7.369 43.999 1.00 88.44 179 HIS A C 1
ATOM 1470 O O . HIS A 1 179 ? -36.619 6.230 43.531 1.00 88.44 179 HIS A O 1
ATOM 1476 N N . ARG A 1 180 ? -37.371 8.347 43.435 1.00 86.56 180 ARG A N 1
ATOM 1477 C CA . ARG A 1 180 ? -38.035 8.173 42.139 1.00 86.56 180 ARG A CA 1
ATOM 1478 C C . ARG A 1 180 ? -37.030 8.230 40.994 1.00 86.56 180 ARG A C 1
ATOM 1480 O O . ARG A 1 180 ? -36.156 9.099 40.950 1.00 86.56 180 ARG A O 1
ATOM 1487 N N . LEU A 1 181 ? -37.195 7.327 40.031 1.00 85.31 181 LEU A N 1
ATOM 1488 C CA . LEU A 1 181 ? -36.448 7.369 38.779 1.00 85.31 181 LEU A CA 1
ATOM 1489 C C . LEU A 1 181 ? -36.922 8.566 37.953 1.00 85.31 181 LEU A C 1
ATOM 1491 O O . LEU A 1 181 ? -38.103 8.686 37.629 1.00 85.31 181 LEU A O 1
ATOM 1495 N N . LYS A 1 182 ? -35.993 9.455 37.597 1.00 80.19 182 LYS A N 1
ATOM 1496 C CA . LYS A 1 182 ? -36.287 10.569 36.690 1.00 80.19 182 LYS A CA 1
ATOM 1497 C C . LYS A 1 182 ? -36.511 10.033 35.269 1.00 80.19 182 LYS A C 1
ATOM 1499 O O . LYS A 1 182 ? -35.834 9.076 34.881 1.00 80.19 182 LYS A O 1
ATOM 1504 N N . PRO A 1 183 ? -37.396 10.659 34.472 1.00 73.00 183 PRO A N 1
ATOM 1505 C CA . PRO A 1 183 ? -37.511 10.348 33.054 1.00 73.00 183 PRO A CA 1
ATOM 1506 C C . PRO A 1 183 ? -36.134 10.434 32.392 1.00 73.00 183 PRO A C 1
ATOM 1508 O O . PRO A 1 183 ? -35.392 11.396 32.619 1.00 73.00 183 PRO A O 1
ATOM 1511 N N . ARG A 1 184 ? -35.779 9.429 31.584 1.00 65.75 184 ARG A N 1
ATOM 1512 C CA . ARG A 1 184 ? -34.576 9.500 30.751 1.00 65.75 184 ARG A CA 1
ATOM 1513 C C . ARG A 1 184 ? -34.730 10.703 29.822 1.00 65.75 184 ARG A C 1
ATOM 1515 O O . ARG A 1 184 ? -35.626 10.727 28.987 1.00 65.75 184 ARG A O 1
ATOM 1522 N N . GLN A 1 185 ? -33.868 11.704 29.977 1.00 62.91 185 GLN A N 1
ATOM 1523 C CA . GLN A 1 185 ? -33.647 12.681 28.919 1.00 62.91 185 GLN A CA 1
ATOM 1524 C C . GLN A 1 185 ? -32.902 11.935 27.817 1.00 62.91 185 GLN A C 1
ATOM 1526 O O . GLN A 1 185 ? -31.706 11.674 27.964 1.00 62.91 185 GLN A O 1
ATOM 1531 N N . ASP A 1 186 ? -33.612 11.531 26.765 1.00 53.97 186 ASP A N 1
ATOM 1532 C CA . ASP A 1 186 ? -32.989 10.986 25.565 1.00 53.97 186 ASP A CA 1
ATOM 1533 C C . ASP A 1 186 ? -32.030 12.039 25.013 1.00 53.97 186 ASP A C 1
ATOM 1535 O O . ASP A 1 186 ? -32.418 13.021 24.379 1.00 53.97 186 ASP A O 1
ATOM 1539 N N . ARG A 1 187 ? -30.742 11.863 25.302 1.00 51.62 187 ARG A N 1
ATOM 1540 C CA . ARG A 1 187 ? -29.692 12.563 24.579 1.00 51.62 187 ARG A CA 1
ATOM 1541 C C . ARG A 1 187 ? -29.616 11.878 23.227 1.00 51.62 187 ARG A C 1
ATOM 1543 O O . ARG A 1 187 ? -29.025 10.809 23.121 1.00 51.62 187 ARG A O 1
ATOM 1550 N N . GLY A 1 188 ? -30.289 12.470 22.241 1.00 47.31 188 GLY A N 1
ATOM 1551 C CA . GLY A 1 188 ? -30.216 12.055 20.847 1.00 47.31 188 GLY A CA 1
ATOM 1552 C C . GLY A 1 188 ? -28.758 11.902 20.434 1.00 47.31 188 GLY A C 1
ATOM 1553 O O . GLY A 1 188 ? -27.999 12.870 20.441 1.00 47.31 188 GLY A O 1
ATOM 1554 N N . ILE A 1 189 ? -28.369 10.667 20.142 1.00 43.53 189 ILE A N 1
ATOM 1555 C CA . ILE A 1 189 ? -27.102 10.361 19.494 1.00 43.53 189 ILE A CA 1
ATOM 1556 C C . ILE A 1 189 ? -27.391 10.504 17.998 1.00 43.53 189 ILE A C 1
ATOM 1558 O O . ILE A 1 189 ? -28.128 9.691 17.438 1.00 43.53 189 ILE A O 1
ATOM 1562 N N . ILE A 1 190 ? -26.903 11.603 17.416 1.00 38.72 190 ILE A N 1
ATOM 1563 C CA . ILE A 1 190 ? -26.740 11.797 15.968 1.00 38.72 190 ILE A CA 1
ATOM 1564 C C . ILE A 1 190 ? -25.423 11.133 15.572 1.00 38.72 190 ILE A C 1
ATOM 1566 O O . ILE A 1 190 ? -24.445 11.319 16.335 1.00 38.72 190 ILE A O 1
#

Organism: Mytilus edulis (NCBI:txid6550)

Solvent-accessible surface area (backbone atoms only — not comparable to full-atom values): 12131 Å² total; per-residue (Å²): 141,83,88,85,84,88,82,90,82,89,86,90,79,89,86,83,90,80,88,83,82,92,76,81,86,74,84,76,72,82,54,69,69,61,55,51,54,53,51,51,52,49,53,50,52,51,51,55,53,51,54,53,50,58,52,50,54,54,49,50,53,52,49,53,55,48,51,56,50,48,54,53,50,51,51,50,53,52,50,50,52,52,51,51,52,52,50,52,51,52,51,51,54,50,51,52,53,50,54,53,50,52,54,50,52,56,48,52,50,52,52,49,55,51,52,50,50,53,50,52,54,51,51,52,52,50,51,52,50,50,52,62,73,44,65,86,62,79,86,87,78,91,75,82,78,79,80,87,53,100,60,88,77,63,53,54,62,53,50,52,51,44,37,36,72,77,67,66,47,83,68,90,74,88,78,92,82,71,76,83,84,72,82,82,78,80,75,80,83,128

Secondary structure (DSSP, 8-state):
----------------------------PPPHHHHHHHHHHHHHHHHHHHHHHHHHHHHHHHHHHHHHHHHHHHHHHHHHHHHHHHHHHHHHHHHHHHHHHHHHHHHHHHHHHHHHHHHHHHHHHHHHHHHHHHTT----------TTSSSPP-HHHHHHHHHHHTT---S-PPPS---PPPP-------